Protein AF-A0ABC8TGL1-F1 (afdb_monomer_lite)

Secondary structure (DSSP, 8-state):
---HHHHHHHHHHTHHHHHHHHSTTHHHHHHHTHHHH--S--S----GGGS-----HHHHHHHTTSTT--HHHHHHHHHHHHHHHHHHHH-S-GGGS--------HHHHHHHHHHHHHHHTTT----EESS----EEETTEEE--EE--GGGTHHHHHHHHHHTT-----TTSHHHHHHHHHHHHHHHTT--HHHHHTT-SS--GGGHHHHHHHHHHHHHHHHHH-

Organism: NCBI:txid185542

Radius of gyration: 19.02 Å; chains: 1; bounding box: 52×47×50 Å

Sequence (226 aa):
ERNERLFYKLLIDNVEELLPVVYTPTVSVACQKYGSIFRWPQSIYFSLKEKGMGIPVGKLALYTTLGGVRPSAGTTAVDLVGLVTALKLLGGTLADHKFLFLGVGQAGIGITDLIVLEMSKQGRAIFASGSPFDPVDYKGKVYTAGQANNAYIFPVFDFGLVISDAIRVHDEMPLATDVSIETTEALAGQVMEEHLAKGMIYPPFTNIRKISAHIATKVAAKAYEL

pL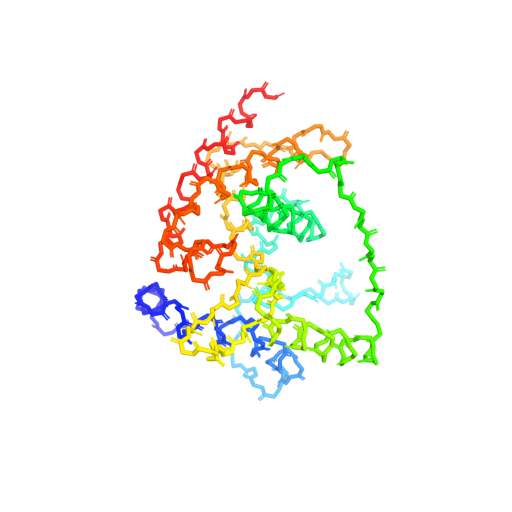DDT: mean 71.83, std 13.65, range [36.25, 91.06]

Foldseek 3Di:
DPDPVVVVVVCLQPVVPCVVVLHPPNVVVCVVCVVVPPDDDPDDDDDVVRPDDDDDDSVCVLVVLQQPDDVVLLLVLLVLLLVVLVCVVVPDDPVVDDDDDDDDDPVRVVVCVVVQVVCVLVVNDLAAECHADDWDDHPNATAGHAHSHSLLPRVQLSLLCVVLVQPDDDPPDCLSVVLSVLSSVLQQVQQDPVCVSRSYSGDDCSCSVVSSVRSSVSSNVSSVVD

Structure (mmCIF, N/CA/C/O backbone):
data_AF-A0ABC8TGL1-F1
#
_entry.id   AF-A0ABC8TGL1-F1
#
loop_
_atom_site.group_PDB
_atom_site.id
_atom_site.type_symbol
_atom_site.label_atom_id
_atom_site.label_alt_id
_atom_site.label_comp_id
_atom_site.label_asym_id
_atom_site.label_entity_id
_atom_site.label_seq_id
_atom_site.pdbx_PDB_ins_code
_atom_site.Cartn_x
_atom_site.Cartn_y
_atom_site.Cartn_z
_atom_site.occupancy
_atom_site.B_iso_or_equiv
_atom_site.auth_seq_id
_atom_site.auth_comp_id
_atom_site.auth_asym_id
_atom_site.auth_atom_id
_atom_site.pdbx_PDB_model_num
ATOM 1 N N . GLU A 1 1 ? 2.775 -8.420 -23.413 1.00 58.28 1 GLU A N 1
ATOM 2 C CA . GLU A 1 1 ? 3.309 -9.124 -24.606 1.00 58.28 1 GLU A CA 1
ATOM 3 C C . GLU A 1 1 ? 2.343 -9.195 -25.785 1.00 58.28 1 GLU A C 1
ATOM 5 O O . GLU A 1 1 ? 2.655 -8.621 -26.811 1.00 58.28 1 GLU A O 1
ATOM 10 N N . ARG A 1 2 ? 1.176 -9.861 -25.700 1.00 80.62 2 ARG A N 1
ATOM 11 C CA . ARG A 1 2 ? 0.273 -9.983 -26.874 1.00 80.62 2 ARG A CA 1
ATOM 12 C C . ARG A 1 2 ? -0.586 -8.745 -27.149 1.00 80.62 2 ARG A C 1
ATOM 14 O O . ARG A 1 2 ? -0.769 -8.373 -28.298 1.00 80.62 2 ARG A O 1
ATOM 21 N N . ASN A 1 3 ? -1.146 -8.141 -26.103 1.00 88.25 3 ASN A N 1
ATOM 22 C CA . ASN A 1 3 ? -1.938 -6.918 -26.203 1.00 88.25 3 ASN A CA 1
ATOM 23 C C . ASN A 1 3 ? -1.798 -6.131 -24.899 1.00 88.25 3 ASN A C 1
ATOM 25 O O . ASN A 1 3 ? -2.394 -6.480 -23.882 1.00 88.25 3 ASN A O 1
ATOM 29 N N . GLU A 1 4 ? -0.960 -5.103 -24.933 1.00 78.69 4 GLU A N 1
ATOM 30 C CA . GLU A 1 4 ? -0.622 -4.282 -23.772 1.00 78.69 4 GLU A CA 1
ATOM 31 C C . GLU A 1 4 ? -1.827 -3.495 -23.240 1.00 78.69 4 GLU A C 1
ATOM 33 O O . GLU A 1 4 ? -2.098 -3.507 -22.041 1.00 78.69 4 GLU A O 1
ATOM 38 N N . ARG A 1 5 ? -2.614 -2.879 -24.131 1.00 78.62 5 ARG A N 1
ATOM 39 C CA . ARG A 1 5 ? -3.805 -2.109 -23.741 1.00 78.62 5 ARG A CA 1
ATOM 40 C C . ARG A 1 5 ? -4.840 -2.986 -23.049 1.00 78.62 5 ARG A C 1
ATOM 42 O O . ARG A 1 5 ? -5.395 -2.584 -22.031 1.00 78.62 5 ARG A O 1
ATOM 49 N N . LEU A 1 6 ? -5.081 -4.184 -23.584 1.00 85.88 6 LEU A N 1
ATOM 50 C CA . LEU A 1 6 ? -5.999 -5.144 -22.974 1.00 85.88 6 LEU A CA 1
ATOM 51 C C . LEU A 1 6 ? -5.472 -5.642 -21.626 1.00 85.88 6 LEU A C 1
ATOM 53 O O . LEU A 1 6 ? -6.246 -5.731 -20.681 1.00 85.88 6 LEU A O 1
ATOM 57 N N . PHE A 1 7 ? -4.170 -5.928 -21.529 1.00 81.00 7 PHE A N 1
ATOM 58 C CA . PHE A 1 7 ? -3.541 -6.347 -20.277 1.00 81.00 7 PHE A CA 1
ATOM 59 C C . PHE A 1 7 ? -3.749 -5.308 -19.169 1.00 81.00 7 PHE A C 1
ATOM 61 O O . PHE A 1 7 ? -4.263 -5.649 -18.105 1.00 81.00 7 PHE A O 1
ATOM 68 N N . TYR A 1 8 ? -3.431 -4.037 -19.434 1.00 78.12 8 TYR A N 1
ATOM 69 C CA . TYR A 1 8 ? -3.617 -2.984 -18.437 1.00 78.12 8 TYR A CA 1
ATOM 70 C C . TYR A 1 8 ? -5.088 -2.692 -18.153 1.00 78.12 8 TYR A C 1
ATOM 72 O O . TYR A 1 8 ? -5.433 -2.474 -16.997 1.00 78.12 8 TYR A O 1
ATOM 80 N N . LYS A 1 9 ? -5.972 -2.724 -19.159 1.00 79.94 9 LYS A N 1
ATOM 81 C CA . LYS A 1 9 ? -7.412 -2.540 -18.927 1.00 79.94 9 LYS A CA 1
ATOM 82 C C . LYS A 1 9 ? -7.968 -3.629 -18.008 1.00 79.94 9 LYS A C 1
ATOM 84 O O . LYS A 1 9 ? -8.646 -3.301 -17.044 1.00 79.94 9 LYS A O 1
ATOM 89 N N . LEU A 1 10 ? -7.621 -4.892 -18.266 1.00 85.19 10 LEU A N 1
ATOM 90 C CA . LEU A 1 10 ? -8.033 -6.028 -17.442 1.00 85.19 10 LEU A CA 1
ATOM 91 C C . LEU A 1 10 ? -7.503 -5.906 -16.008 1.00 85.19 10 LEU A C 1
ATOM 93 O O . LEU A 1 10 ? -8.258 -6.115 -15.063 1.00 85.19 10 LEU A O 1
ATOM 97 N N . LEU A 1 11 ? -6.226 -5.538 -15.857 1.00 79.94 11 LEU A N 1
ATOM 98 C CA . LEU A 1 11 ? -5.599 -5.339 -14.552 1.00 79.94 11 LEU A CA 1
ATOM 99 C C . LEU A 1 11 ? -6.260 -4.204 -13.764 1.00 79.94 11 LEU A C 1
ATOM 101 O O . LEU A 1 11 ? -6.496 -4.356 -12.573 1.00 79.94 11 LEU A O 1
ATOM 105 N N . ILE A 1 12 ? -6.570 -3.0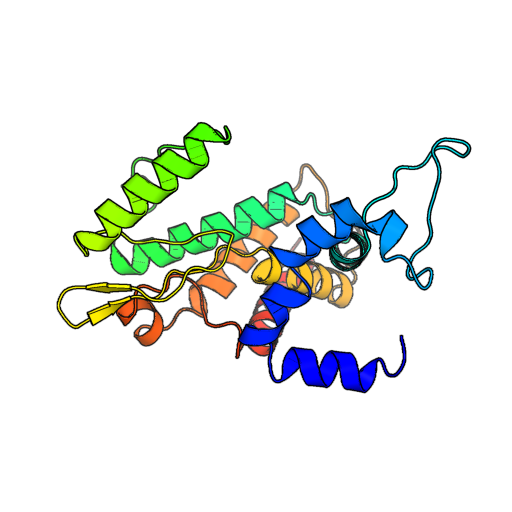84 -14.418 1.00 78.31 12 ILE A N 1
ATOM 106 C CA . ILE A 1 12 ? -7.230 -1.938 -13.779 1.00 78.31 12 ILE A CA 1
ATOM 107 C C . ILE A 1 12 ? -8.646 -2.310 -13.334 1.00 78.31 12 ILE A C 1
ATOM 109 O O . ILE A 1 12 ? -9.032 -1.990 -12.213 1.00 78.31 12 ILE A O 1
ATOM 113 N N . ASP A 1 13 ? -9.403 -2.990 -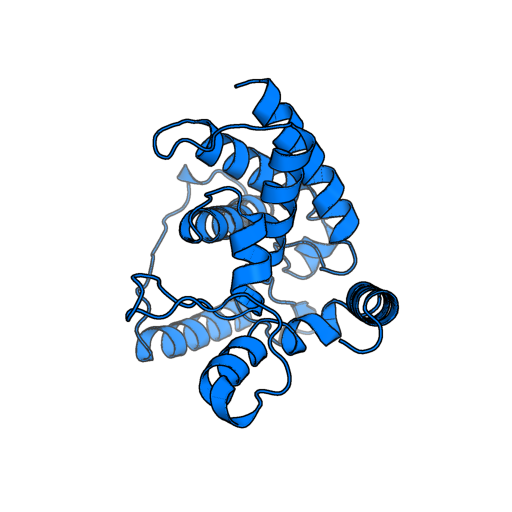14.193 1.00 84.00 13 ASP A N 1
ATOM 114 C CA . ASP A 1 13 ? -10.795 -3.347 -13.908 1.00 84.00 13 ASP A CA 1
ATOM 115 C C . ASP A 1 13 ? -10.924 -4.393 -12.789 1.00 84.00 13 ASP A C 1
ATOM 117 O O . ASP A 1 13 ? -11.960 -4.452 -12.135 1.00 84.00 13 ASP A O 1
ATOM 121 N N . ASN A 1 14 ? -9.882 -5.201 -12.560 1.00 87.06 14 ASN A N 1
ATOM 122 C CA . ASN A 1 14 ? -9.897 -6.329 -11.622 1.00 87.06 14 ASN A CA 1
ATOM 123 C C . ASN A 1 14 ? -8.686 -6.294 -10.677 1.00 87.06 14 ASN A C 1
ATOM 125 O O . ASN A 1 14 ? -8.075 -7.322 -10.386 1.00 87.06 14 ASN A O 1
ATOM 129 N N . VAL A 1 15 ? -8.295 -5.098 -10.231 1.00 82.38 15 VAL A N 1
ATOM 130 C CA . VAL A 1 15 ? -7.033 -4.895 -9.502 1.00 82.38 15 VAL A CA 1
ATOM 131 C C . VAL A 1 15 ? -6.942 -5.727 -8.222 1.00 82.38 15 VAL A C 1
ATOM 133 O O . VAL A 1 15 ? -5.890 -6.288 -7.954 1.00 82.38 15 VAL A O 1
ATOM 136 N N . GLU A 1 16 ? -8.024 -5.881 -7.460 1.00 82.75 16 GLU A N 1
ATOM 137 C CA . GLU A 1 16 ? -8.003 -6.648 -6.204 1.00 82.75 16 GLU A CA 1
ATOM 138 C C . GLU A 1 16 ? -7.744 -8.145 -6.436 1.00 82.75 16 GLU A C 1
ATOM 140 O O . GLU A 1 16 ? -7.007 -8.769 -5.675 1.00 82.75 16 GLU A O 1
ATOM 145 N N . GLU A 1 17 ? -8.279 -8.702 -7.524 1.00 86.31 17 GLU A N 1
ATOM 146 C CA . GLU A 1 17 ? -8.098 -10.110 -7.894 1.00 86.31 17 GLU A CA 1
ATOM 147 C C . GLU A 1 17 ? -6.735 -10.357 -8.553 1.00 86.31 17 GLU A C 1
ATOM 149 O O . GLU A 1 17 ? -6.070 -11.363 -8.299 1.00 86.31 17 GLU A O 1
ATOM 154 N N . LEU A 1 18 ? -6.301 -9.435 -9.412 1.00 86.69 18 LEU A N 1
ATOM 155 C CA . LEU A 1 18 ? -5.126 -9.640 -10.253 1.00 86.69 18 LEU A CA 1
ATOM 156 C C . LEU A 1 18 ? -3.830 -9.135 -9.619 1.00 86.69 18 LEU A C 1
ATOM 158 O O . LEU A 1 18 ? -2.760 -9.620 -9.995 1.00 86.69 18 LEU A O 1
ATOM 162 N N . LEU A 1 19 ? -3.882 -8.222 -8.644 1.00 81.62 19 LEU A N 1
ATOM 163 C CA . LEU A 1 19 ? -2.685 -7.722 -7.962 1.00 81.62 19 LEU A CA 1
ATOM 164 C C . LEU A 1 19 ? -1.883 -8.856 -7.292 1.00 81.62 19 LEU A C 1
ATOM 166 O O . LEU A 1 19 ? -0.675 -8.910 -7.529 1.00 81.62 19 LEU A O 1
ATOM 170 N N . PRO A 1 20 ? -2.488 -9.826 -6.574 1.00 83.06 20 PRO A N 1
ATOM 171 C CA . PRO A 1 20 ? -1.751 -10.973 -6.038 1.00 83.06 20 PRO A CA 1
ATOM 172 C C . PRO A 1 20 ? -1.120 -11.881 -7.102 1.00 83.06 20 PRO A C 1
ATOM 174 O O . PRO A 1 20 ? -0.163 -12.599 -6.805 1.00 83.06 20 PRO A O 1
ATOM 177 N N . VAL A 1 21 ? -1.633 -11.859 -8.338 1.00 85.31 21 VAL A N 1
ATOM 178 C CA . VAL A 1 21 ? -1.117 -12.640 -9.475 1.00 85.31 21 VAL A CA 1
ATOM 179 C C . VAL A 1 21 ? 0.088 -11.952 -10.116 1.00 85.31 21 VAL A C 1
ATOM 181 O O . VAL A 1 21 ? 1.086 -12.609 -10.416 1.00 85.31 21 VAL A O 1
ATOM 184 N N . VAL A 1 22 ? 0.015 -10.634 -10.327 1.00 77.88 22 VAL A N 1
ATOM 185 C CA . VAL A 1 22 ? 1.082 -9.862 -10.993 1.00 77.88 22 VAL A CA 1
ATOM 186 C C . VAL A 1 22 ? 2.132 -9.308 -10.023 1.00 77.88 22 VAL A C 1
ATOM 188 O O . VAL A 1 22 ? 3.208 -8.895 -10.457 1.00 77.88 22 VAL A O 1
ATOM 191 N N . TYR A 1 23 ? 1.843 -9.314 -8.720 1.00 76.19 23 TYR A N 1
ATOM 192 C CA . TYR A 1 23 ? 2.695 -8.778 -7.661 1.00 76.19 23 TYR A CA 1
ATOM 193 C C . TYR A 1 23 ? 2.861 -9.778 -6.504 1.00 76.19 23 TYR A C 1
ATOM 195 O O . TYR A 1 23 ? 2.964 -10.985 -6.729 1.00 76.19 23 TYR A O 1
ATOM 203 N N . THR A 1 24 ? 3.004 -9.309 -5.264 1.00 72.88 24 THR A N 1
ATOM 204 C CA . THR A 1 24 ? 3.148 -10.170 -4.088 1.00 72.88 24 THR A CA 1
ATOM 205 C C . THR A 1 24 ? 1.856 -10.948 -3.807 1.00 72.88 24 THR A C 1
ATOM 207 O O . THR A 1 24 ? 0.781 -10.356 -3.829 1.00 72.88 24 THR A O 1
ATOM 210 N N . PRO A 1 25 ? 1.934 -12.259 -3.506 1.00 79.56 25 PRO A N 1
ATOM 211 C CA . PRO A 1 25 ? 3.148 -13.061 -3.302 1.00 79.56 25 PRO A CA 1
ATOM 212 C C . PRO A 1 25 ? 3.703 -13.726 -4.581 1.00 79.56 25 PRO A C 1
ATOM 214 O O . PRO A 1 25 ? 4.863 -14.148 -4.596 1.00 79.56 25 PRO A O 1
ATOM 217 N N . THR A 1 26 ? 2.919 -13.815 -5.658 1.00 80.56 26 THR A N 1
ATOM 218 C CA . THR A 1 26 ? 3.222 -14.632 -6.850 1.00 80.56 26 THR A CA 1
ATOM 219 C C . THR A 1 26 ? 4.505 -14.217 -7.565 1.00 80.56 26 THR A C 1
ATOM 221 O O . THR A 1 26 ? 5.280 -15.078 -7.989 1.00 80.56 26 THR A O 1
ATOM 224 N N . VAL A 1 27 ? 4.797 -12.915 -7.639 1.00 74.12 27 VAL A N 1
ATOM 225 C CA . VAL A 1 27 ? 6.027 -12.390 -8.252 1.00 74.12 27 VAL A CA 1
ATOM 226 C C . VAL A 1 27 ? 7.283 -12.949 -7.578 1.00 74.12 27 VAL A C 1
ATOM 228 O O . VAL A 1 27 ? 8.277 -13.200 -8.256 1.00 74.12 27 VAL A O 1
ATOM 231 N N . SER A 1 28 ? 7.239 -13.223 -6.269 1.00 70.62 28 SER A N 1
ATOM 232 C CA . SER A 1 28 ? 8.360 -13.821 -5.533 1.00 70.62 28 SER A CA 1
ATOM 233 C C . SER A 1 28 ? 8.635 -15.250 -6.009 1.00 70.62 28 SER A C 1
ATOM 235 O O . SER A 1 28 ? 9.771 -15.605 -6.331 1.00 70.62 28 SER A O 1
ATOM 237 N N . VAL A 1 29 ? 7.577 -16.051 -6.167 1.00 73.00 29 VAL A N 1
ATOM 238 C CA . VAL A 1 29 ? 7.663 -17.421 -6.699 1.00 73.00 29 VAL A CA 1
ATOM 239 C C . VAL A 1 29 ? 8.107 -17.413 -8.164 1.00 73.00 29 VAL A C 1
ATOM 241 O O . VAL A 1 29 ? 8.945 -18.221 -8.567 1.00 73.00 29 VAL A O 1
ATOM 244 N N . ALA A 1 30 ? 7.591 -16.477 -8.963 1.00 72.31 30 ALA A N 1
ATOM 245 C CA . ALA A 1 30 ? 8.002 -16.302 -10.351 1.00 72.31 30 ALA A CA 1
ATOM 246 C C . ALA A 1 30 ? 9.498 -15.961 -10.464 1.00 72.31 30 ALA A C 1
ATOM 248 O O . ALA A 1 30 ? 10.174 -16.499 -11.338 1.00 72.31 30 ALA A O 1
ATOM 249 N N . CYS A 1 31 ? 10.038 -15.139 -9.555 1.00 69.81 31 CYS A N 1
ATOM 250 C CA . CYS A 1 31 ? 11.472 -14.842 -9.502 1.00 69.81 31 CYS A CA 1
ATOM 251 C C . CYS A 1 31 ? 12.310 -16.096 -9.211 1.00 69.81 31 CYS A C 1
ATOM 253 O O . CYS A 1 31 ? 13.323 -16.313 -9.872 1.00 69.81 31 CYS A O 1
ATOM 255 N N . GLN A 1 32 ? 11.879 -16.955 -8.280 1.00 68.88 32 GLN A N 1
ATOM 256 C CA . GLN A 1 32 ? 12.583 -18.211 -7.974 1.00 68.88 32 GLN A CA 1
ATOM 257 C C . GLN A 1 32 ? 12.593 -19.179 -9.164 1.00 68.88 32 GLN A C 1
ATOM 259 O O . GLN A 1 32 ? 13.573 -19.883 -9.394 1.00 68.88 32 GLN A O 1
ATOM 264 N N . LYS A 1 33 ? 11.503 -19.206 -9.938 1.00 77.31 33 LYS A N 1
ATOM 265 C CA . LYS A 1 33 ? 11.330 -20.103 -11.089 1.00 77.31 33 LYS A CA 1
ATOM 266 C C . LYS A 1 33 ? 11.709 -19.459 -12.422 1.00 77.31 33 LYS A C 1
ATOM 268 O O . LYS A 1 33 ? 11.500 -20.088 -13.461 1.00 77.31 33 LYS A O 1
ATOM 273 N N . TYR A 1 34 ? 12.268 -18.246 -12.415 1.00 76.81 34 TYR A N 1
ATOM 274 C CA . TYR A 1 34 ? 12.355 -17.382 -13.596 1.00 76.81 34 TYR A CA 1
ATOM 275 C C . TYR A 1 34 ? 13.012 -18.062 -14.799 1.00 76.81 34 TYR A C 1
ATOM 277 O O . TYR A 1 34 ? 12.466 -18.014 -15.896 1.00 76.81 34 TYR A O 1
ATOM 285 N N . GLY A 1 35 ? 14.117 -18.783 -14.584 1.00 72.38 35 GLY A N 1
ATOM 286 C CA . GLY A 1 35 ? 14.812 -19.505 -15.656 1.00 72.38 35 GLY A CA 1
ATOM 287 C C . GLY A 1 35 ? 13.959 -20.575 -16.349 1.00 72.38 35 GLY A C 1
ATOM 288 O O . GLY A 1 35 ? 14.117 -20.798 -17.542 1.00 72.38 35 GLY A O 1
ATOM 289 N N . SER A 1 36 ? 13.021 -21.200 -15.630 1.00 80.25 36 SER A N 1
ATOM 290 C CA . SER A 1 36 ? 12.136 -22.248 -16.170 1.00 80.25 36 SER A CA 1
ATOM 291 C C . SER A 1 36 ? 10.869 -21.710 -16.841 1.00 80.25 36 SER A C 1
ATOM 293 O O . SER A 1 36 ? 10.296 -22.376 -17.698 1.00 80.25 36 SER A O 1
ATOM 295 N N . ILE A 1 37 ? 10.424 -20.510 -16.455 1.00 79.69 37 ILE A N 1
ATOM 296 C CA . ILE A 1 37 ? 9.203 -19.876 -16.980 1.00 79.69 37 ILE A CA 1
ATOM 297 C C . ILE A 1 37 ? 9.502 -18.763 -17.990 1.00 79.69 37 ILE A C 1
ATOM 299 O O . ILE A 1 37 ? 8.575 -18.117 -18.481 1.00 79.69 37 ILE A O 1
ATOM 303 N N . PHE A 1 38 ? 10.782 -18.519 -18.279 1.00 78.25 38 PHE A N 1
ATOM 304 C CA . PHE A 1 38 ? 11.221 -17.495 -19.214 1.00 78.25 38 PHE A CA 1
ATOM 305 C C . PHE A 1 38 ? 10.624 -17.743 -20.603 1.00 78.25 38 PHE A C 1
ATOM 307 O O . PHE A 1 38 ? 10.635 -18.862 -21.113 1.00 78.25 38 PHE A O 1
ATOM 314 N N . ARG A 1 39 ? 10.092 -16.683 -21.218 1.00 76.94 39 ARG A N 1
ATOM 315 C CA . ARG A 1 39 ? 9.511 -16.742 -22.568 1.00 76.94 39 ARG A CA 1
ATOM 316 C C . ARG A 1 39 ? 10.135 -15.715 -23.497 1.00 76.94 39 ARG A C 1
ATOM 318 O O . ARG A 1 39 ? 10.649 -16.082 -24.543 1.00 76.94 39 ARG A O 1
ATOM 325 N N . TRP A 1 40 ? 10.086 -14.446 -23.102 1.00 70.00 40 TRP A N 1
ATOM 326 C CA . TRP A 1 40 ? 10.569 -13.323 -23.897 1.00 70.00 40 TRP A CA 1
ATOM 327 C C . TRP A 1 40 ? 11.284 -12.318 -22.996 1.00 70.00 40 TRP A C 1
ATOM 329 O O . TRP A 1 40 ? 10.842 -12.113 -21.860 1.00 70.00 40 TRP A O 1
ATOM 339 N N . PRO A 1 41 ? 12.369 -11.688 -23.474 1.00 68.50 41 PRO A N 1
ATOM 340 C CA . PRO A 1 41 ? 13.016 -10.614 -22.742 1.00 68.50 41 PRO A CA 1
ATOM 341 C C . PRO A 1 41 ? 12.086 -9.395 -22.709 1.00 68.50 41 PRO A C 1
ATOM 343 O O . PRO A 1 41 ? 11.714 -8.863 -23.749 1.00 68.50 41 PRO A O 1
ATOM 346 N N . GLN A 1 42 ? 11.712 -8.959 -21.507 1.00 60.91 42 GLN A N 1
ATOM 347 C CA . GLN A 1 42 ? 10.902 -7.750 -21.284 1.00 60.91 42 GLN A CA 1
ATOM 348 C C . GLN A 1 42 ? 11.729 -6.578 -20.737 1.00 60.91 42 GLN A C 1
ATOM 350 O O . GLN A 1 42 ? 11.195 -5.511 -20.459 1.00 60.91 42 GLN A O 1
ATOM 355 N N . SER A 1 43 ? 13.027 -6.791 -20.529 1.00 61.12 43 SER A N 1
ATOM 356 C CA . SER A 1 43 ? 13.946 -5.830 -19.932 1.00 61.12 43 SER A CA 1
ATOM 357 C C . SER A 1 43 ? 15.332 -5.988 -20.539 1.00 61.12 43 SER A C 1
ATOM 359 O O . SER A 1 43 ? 15.651 -7.002 -21.165 1.00 61.12 43 SER A O 1
ATOM 361 N N . ILE A 1 44 ? 16.171 -4.989 -20.298 1.00 55.44 44 ILE A N 1
ATOM 362 C CA . ILE A 1 44 ? 17.607 -5.063 -20.528 1.00 55.44 44 ILE A CA 1
ATOM 363 C C . ILE A 1 44 ? 18.232 -5.850 -19.366 1.00 55.44 44 ILE A C 1
ATOM 365 O O . ILE A 1 44 ? 17.895 -5.613 -18.203 1.00 55.44 44 ILE A O 1
ATOM 369 N N . TYR A 1 45 ? 19.117 -6.800 -19.678 1.00 57.31 45 TYR A N 1
ATOM 370 C CA . TYR A 1 45 ? 19.892 -7.559 -18.694 1.00 57.31 45 TYR A CA 1
ATOM 371 C C . TYR A 1 45 ? 21.353 -7.148 -18.805 1.00 57.31 45 TYR A C 1
ATOM 373 O O . TYR A 1 45 ? 21.969 -7.346 -19.847 1.00 57.31 45 TYR A O 1
ATOM 381 N N . PHE A 1 46 ? 21.912 -6.625 -17.718 1.00 50.91 46 PHE A N 1
ATOM 382 C CA . PHE A 1 46 ? 23.350 -6.418 -17.589 1.00 50.91 46 PHE A CA 1
ATOM 383 C C . PHE A 1 46 ? 23.928 -7.560 -16.758 1.00 50.91 46 PHE A C 1
ATOM 385 O O . PHE A 1 46 ? 23.390 -7.897 -15.701 1.00 50.91 46 PHE A O 1
ATOM 392 N N . SER A 1 47 ? 24.998 -8.185 -17.248 1.00 51.84 47 SER A N 1
ATOM 393 C CA . SER A 1 47 ? 25.691 -9.240 -16.509 1.00 51.84 47 SER A CA 1
ATOM 394 C C . SER A 1 47 ? 26.926 -8.683 -15.804 1.00 51.84 47 SER A C 1
ATOM 396 O O . SER A 1 47 ? 27.548 -7.726 -16.262 1.00 51.84 47 SER A O 1
ATOM 398 N N . LEU A 1 48 ? 27.354 -9.327 -14.716 1.00 45.16 48 LEU A N 1
ATOM 399 C CA . LEU A 1 48 ? 28.588 -8.956 -14.015 1.00 45.16 48 LEU A CA 1
ATOM 400 C C . LEU A 1 48 ? 29.849 -9.075 -14.890 1.00 45.16 48 LEU A C 1
ATOM 402 O O . LEU A 1 48 ? 30.839 -8.414 -14.585 1.00 45.16 48 LEU A O 1
ATOM 406 N N . LYS A 1 49 ? 29.812 -9.831 -16.001 1.00 54.84 49 LYS A N 1
ATOM 407 C CA . LYS A 1 49 ? 30.907 -9.850 -16.991 1.00 54.84 49 LYS A CA 1
ATOM 408 C C . LYS A 1 49 ? 31.098 -8.495 -17.694 1.00 54.84 49 LYS A C 1
ATOM 410 O O . LYS A 1 49 ? 32.153 -8.270 -18.269 1.00 54.84 49 LYS A O 1
ATOM 415 N N . GLU A 1 50 ? 30.129 -7.588 -17.570 1.00 50.62 50 GLU A N 1
ATOM 416 C CA . GLU A 1 50 ? 30.140 -6.216 -18.095 1.00 50.62 50 GLU A CA 1
ATOM 417 C C . GLU A 1 50 ? 29.909 -5.160 -16.983 1.00 50.62 50 GLU A C 1
ATOM 419 O O . GLU A 1 50 ? 29.627 -4.005 -17.276 1.00 50.62 50 GLU A O 1
ATOM 424 N N . LYS A 1 51 ? 30.068 -5.528 -15.696 1.00 37.31 51 LYS A N 1
ATOM 425 C CA . LYS A 1 51 ? 29.743 -4.715 -14.498 1.00 37.31 51 LYS A CA 1
ATOM 426 C C . LYS A 1 51 ? 28.295 -4.173 -14.479 1.00 37.31 51 LYS A C 1
ATOM 428 O O . LYS A 1 51 ? 28.060 -2.985 -14.661 1.00 37.31 51 LYS A O 1
ATOM 433 N N . GLY A 1 52 ? 27.328 -5.021 -14.114 1.00 36.25 52 GLY A N 1
ATOM 434 C CA . GLY A 1 52 ? 25.977 -4.582 -13.726 1.00 36.25 52 GLY A CA 1
ATOM 435 C C . GLY A 1 52 ? 25.141 -5.668 -13.036 1.00 36.25 52 GLY A C 1
ATOM 436 O O . GLY A 1 52 ? 25.336 -6.854 -13.286 1.00 36.25 52 GLY A O 1
ATOM 437 N N . MET A 1 53 ? 24.244 -5.252 -12.133 1.00 39.06 53 MET A N 1
ATOM 438 C CA . MET A 1 53 ? 23.370 -6.080 -11.281 1.00 39.06 53 MET A CA 1
ATOM 439 C C . MET A 1 53 ? 21.978 -6.245 -11.921 1.00 39.06 53 MET A C 1
ATOM 441 O O . MET A 1 53 ? 21.363 -5.256 -12.306 1.00 39.06 53 MET A O 1
ATOM 445 N N . GLY A 1 54 ? 21.462 -7.477 -12.014 1.00 42.50 54 GLY A N 1
ATOM 446 C CA . GLY A 1 54 ? 20.126 -7.768 -12.556 1.00 42.50 54 GLY A CA 1
ATOM 447 C C . GLY A 1 54 ? 19.032 -7.757 -11.483 1.00 42.50 54 GLY A C 1
ATOM 448 O O . GLY A 1 54 ? 19.145 -8.463 -10.482 1.00 42.50 54 GLY A O 1
ATOM 449 N N . ILE A 1 55 ? 17.958 -6.991 -11.699 1.00 46.00 55 ILE A N 1
ATOM 450 C CA . ILE A 1 55 ? 16.757 -6.956 -10.846 1.00 46.00 55 ILE A CA 1
ATOM 451 C C . ILE A 1 55 ? 15.548 -7.452 -11.677 1.00 46.00 55 ILE A C 1
ATOM 453 O O . ILE A 1 55 ? 15.421 -7.081 -12.842 1.00 46.00 55 ILE A O 1
ATOM 457 N N . PRO A 1 56 ? 14.656 -8.304 -11.134 1.00 47.19 56 PRO A N 1
ATOM 458 C CA . PRO A 1 56 ? 13.516 -8.855 -11.875 1.00 47.19 56 PRO A CA 1
ATOM 459 C C . PRO A 1 56 ? 12.455 -7.807 -12.275 1.00 47.19 56 PRO A C 1
ATOM 461 O O . PRO A 1 56 ? 12.177 -6.862 -11.538 1.00 47.19 56 PRO A O 1
ATOM 464 N N . VAL A 1 57 ? 11.815 -8.039 -13.430 1.00 52.59 57 VAL A N 1
ATOM 465 C CA . VAL A 1 57 ? 10.912 -7.139 -14.190 1.00 52.59 57 VAL A CA 1
ATOM 466 C C . VAL A 1 57 ? 9.793 -6.493 -13.358 1.00 52.59 57 VAL A C 1
ATOM 468 O O . VAL A 1 57 ? 9.546 -5.301 -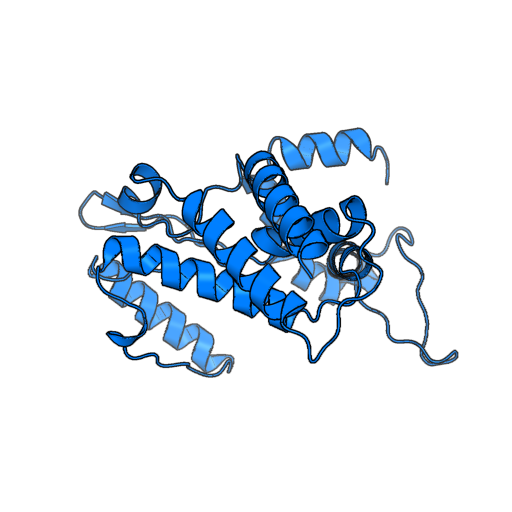13.500 1.00 52.59 57 VAL A O 1
ATOM 471 N N . GLY A 1 58 ? 9.150 -7.233 -12.447 1.00 47.31 58 GLY A N 1
ATOM 472 C CA . GLY A 1 58 ? 8.069 -6.686 -11.607 1.00 47.31 58 GLY A CA 1
ATOM 473 C C . GLY A 1 58 ? 8.552 -5.672 -10.565 1.00 47.31 58 GLY A C 1
ATOM 474 O O . GLY A 1 58 ? 7.809 -4.786 -10.160 1.00 47.31 58 GLY A O 1
ATOM 475 N N . LYS A 1 59 ? 9.822 -5.777 -10.163 1.00 49.41 59 LYS A N 1
ATOM 476 C CA . LYS A 1 59 ? 10.508 -4.772 -9.356 1.00 49.41 59 LYS A CA 1
ATOM 477 C C . LYS A 1 59 ? 11.064 -3.664 -10.253 1.00 49.41 59 LYS A C 1
ATOM 479 O O . LYS A 1 59 ? 10.951 -2.515 -9.869 1.00 49.41 59 LYS A O 1
ATOM 484 N N . LEU A 1 60 ? 11.597 -3.968 -11.442 1.00 43.97 60 LEU A N 1
ATOM 485 C CA . LEU A 1 60 ? 12.171 -2.966 -12.353 1.00 43.97 60 LEU A CA 1
ATOM 486 C C . LEU A 1 60 ? 11.140 -1.979 -12.920 1.00 43.97 60 LEU A C 1
ATOM 488 O O . LEU A 1 60 ? 11.441 -0.803 -13.008 1.00 43.97 60 LEU A O 1
ATOM 492 N N . ALA A 1 61 ? 9.915 -2.408 -13.234 1.00 43.75 61 ALA A N 1
ATOM 493 C CA . ALA A 1 61 ? 8.859 -1.479 -13.654 1.00 43.75 61 ALA A CA 1
ATOM 494 C C . ALA A 1 61 ? 8.502 -0.452 -12.562 1.00 43.75 61 ALA A C 1
ATOM 496 O O . ALA A 1 61 ? 8.049 0.632 -12.894 1.00 43.75 61 ALA A O 1
ATOM 497 N N . LEU A 1 62 ? 8.747 -0.788 -11.288 1.00 43.31 62 LEU A N 1
ATOM 498 C CA . LEU A 1 62 ? 8.680 0.143 -10.163 1.00 43.31 62 LEU A CA 1
ATOM 499 C C . LEU A 1 62 ? 10.022 0.888 -9.995 1.00 43.31 62 LEU A C 1
ATOM 501 O O . LEU A 1 62 ? 10.038 2.096 -9.914 1.00 43.31 62 LEU A O 1
ATOM 505 N N . TYR A 1 63 ? 11.185 0.225 -10.018 1.00 43.41 63 TYR A N 1
ATOM 506 C CA . TYR A 1 63 ? 12.502 0.863 -9.804 1.00 43.41 63 TYR A CA 1
ATOM 507 C C . TYR A 1 63 ? 12.980 1.790 -10.926 1.00 43.41 63 TYR A C 1
ATOM 509 O O . TYR A 1 63 ? 13.752 2.709 -10.669 1.00 43.41 63 TYR A O 1
ATOM 517 N N . THR A 1 64 ? 12.563 1.551 -12.165 1.00 40.25 64 THR A N 1
ATOM 518 C CA . THR A 1 64 ? 12.904 2.376 -13.328 1.00 40.25 64 THR A CA 1
ATOM 519 C C . THR A 1 64 ? 11.963 3.573 -13.455 1.00 40.25 64 THR A C 1
ATOM 521 O O . THR A 1 64 ? 12.387 4.596 -13.985 1.00 40.25 64 THR A O 1
ATOM 524 N N . THR A 1 65 ? 10.743 3.504 -12.906 1.00 42.53 65 THR A N 1
ATOM 525 C CA . THR A 1 65 ? 9.947 4.709 -12.631 1.00 42.53 65 THR A CA 1
ATOM 526 C C . THR A 1 65 ? 10.465 5.461 -11.397 1.00 42.53 65 THR A C 1
ATOM 528 O O . THR A 1 65 ? 10.340 6.680 -11.376 1.00 42.53 65 THR A O 1
ATOM 531 N N . LEU A 1 66 ? 11.139 4.784 -10.445 1.00 44.47 66 LEU A N 1
ATOM 532 C CA . LEU A 1 66 ? 11.531 5.323 -9.127 1.00 44.47 66 LEU A CA 1
ATOM 533 C C . LEU A 1 66 ? 12.456 6.541 -9.086 1.00 44.47 66 LEU A C 1
ATOM 535 O O . LEU A 1 66 ? 12.777 6.977 -7.989 1.00 44.47 66 LEU A O 1
ATOM 539 N N . GLY A 1 67 ? 12.919 7.103 -10.205 1.00 44.25 67 GLY A N 1
ATOM 540 C CA . GLY A 1 67 ? 13.630 8.395 -10.215 1.00 44.25 67 GLY A CA 1
ATOM 541 C C . GLY A 1 67 ? 14.834 8.530 -9.255 1.00 44.25 67 GLY A C 1
ATOM 542 O O . GLY A 1 67 ? 15.265 9.646 -8.984 1.00 44.25 67 GLY A O 1
ATOM 543 N N . GLY A 1 68 ? 15.373 7.422 -8.717 1.00 47.50 68 GLY A N 1
ATOM 544 C CA . GLY A 1 68 ? 16.412 7.412 -7.673 1.00 47.50 68 GLY A CA 1
ATOM 545 C C . GLY A 1 68 ? 15.947 7.148 -6.226 1.00 47.50 68 GLY A C 1
ATOM 546 O O . GLY A 1 68 ? 16.769 7.187 -5.315 1.00 47.50 68 GLY A O 1
ATOM 547 N N . VAL A 1 69 ? 14.674 6.840 -5.972 1.00 51.94 69 VAL A N 1
ATOM 548 C CA . VAL A 1 69 ? 14.131 6.619 -4.620 1.00 51.94 69 VAL A CA 1
ATOM 549 C C . VAL A 1 69 ? 14.466 5.224 -4.102 1.00 51.94 69 VAL A C 1
ATOM 551 O O . VAL A 1 69 ? 14.144 4.197 -4.707 1.00 51.94 69 VAL A O 1
ATOM 554 N N . ARG A 1 70 ? 15.089 5.172 -2.921 1.00 55.84 70 ARG A N 1
ATOM 555 C CA . ARG A 1 70 ? 15.415 3.913 -2.243 1.00 55.84 70 ARG A CA 1
ATOM 556 C C . ARG A 1 70 ? 14.128 3.174 -1.845 1.00 55.84 70 ARG A C 1
ATOM 558 O O . ARG A 1 70 ? 13.237 3.781 -1.257 1.00 55.84 70 ARG A O 1
ATOM 565 N N . PRO A 1 71 ? 14.028 1.847 -2.047 1.00 60.97 71 PRO A N 1
ATOM 566 C CA . PRO A 1 71 ? 12.821 1.100 -1.685 1.00 60.97 71 PRO A CA 1
ATOM 567 C C . PRO A 1 71 ? 12.484 1.140 -0.196 1.00 60.97 71 PRO A C 1
ATOM 569 O O . PRO A 1 71 ? 11.313 1.043 0.162 1.00 60.97 71 PRO A O 1
ATOM 572 N N . SER A 1 72 ? 13.493 1.326 0.657 1.00 62.94 72 SER A N 1
ATOM 573 C CA . SER A 1 72 ? 13.295 1.570 2.084 1.00 62.94 72 SER A CA 1
ATOM 574 C C . SER A 1 72 ? 12.425 2.800 2.340 1.00 62.94 72 SER A C 1
ATOM 576 O O . SER A 1 72 ? 11.605 2.757 3.244 1.00 62.94 72 SER A O 1
ATOM 578 N N . ALA A 1 73 ? 12.542 3.859 1.531 1.00 62.69 73 ALA A N 1
ATOM 579 C CA . ALA A 1 73 ? 11.743 5.072 1.692 1.00 62.69 73 ALA A CA 1
ATOM 580 C C . ALA A 1 73 ? 10.250 4.817 1.430 1.00 62.69 73 ALA A C 1
ATOM 582 O O . ALA A 1 73 ? 9.411 5.270 2.202 1.00 62.69 73 ALA A O 1
ATOM 583 N N . GLY A 1 74 ? 9.909 4.027 0.405 1.00 66.62 74 GLY A N 1
ATOM 584 C CA . GLY A 1 74 ? 8.508 3.685 0.135 1.00 66.62 74 GLY A CA 1
ATOM 585 C C . GLY A 1 74 ? 7.884 2.780 1.193 1.00 66.62 74 GLY A C 1
ATOM 586 O O . GLY A 1 74 ? 6.716 2.959 1.527 1.00 66.62 74 GLY A O 1
ATOM 587 N N . THR A 1 75 ? 8.663 1.851 1.756 1.00 70.62 75 THR A N 1
ATOM 588 C CA . THR A 1 75 ? 8.214 1.044 2.901 1.00 70.62 75 THR A CA 1
ATOM 589 C C . THR A 1 75 ? 7.993 1.919 4.135 1.00 70.62 75 THR A C 1
ATOM 591 O O . THR A 1 75 ? 6.930 1.855 4.741 1.00 70.62 75 THR A O 1
ATOM 594 N N . THR A 1 76 ? 8.924 2.823 4.450 1.00 69.19 76 THR A N 1
ATOM 595 C CA . THR A 1 76 ? 8.743 3.774 5.557 1.00 69.19 76 THR A CA 1
ATOM 596 C C . THR A 1 76 ? 7.489 4.635 5.377 1.00 69.19 76 THR A C 1
ATOM 598 O O . THR A 1 76 ? 6.738 4.825 6.331 1.00 69.19 76 THR A O 1
ATOM 601 N N . ALA A 1 77 ? 7.235 5.134 4.163 1.00 73.38 77 ALA A N 1
ATOM 602 C CA . ALA A 1 77 ? 6.062 5.954 3.876 1.00 73.38 77 ALA A CA 1
ATOM 603 C C . ALA A 1 77 ? 4.751 5.168 4.045 1.00 73.38 77 ALA A C 1
ATOM 605 O O . ALA A 1 77 ? 3.828 5.648 4.702 1.00 73.38 77 ALA A O 1
ATOM 606 N N . VAL A 1 78 ? 4.659 3.944 3.505 1.00 79.12 78 VAL A N 1
ATOM 607 C CA . VAL A 1 78 ? 3.428 3.150 3.646 1.00 79.12 78 VAL A CA 1
ATOM 608 C C . VAL A 1 78 ? 3.179 2.740 5.097 1.00 79.12 78 VAL A C 1
ATOM 610 O O . VAL A 1 78 ? 2.031 2.767 5.537 1.00 79.12 78 VAL A O 1
ATOM 613 N N . ASP A 1 79 ? 4.222 2.430 5.867 1.00 79.88 79 ASP A N 1
ATOM 614 C CA . ASP A 1 79 ? 4.082 2.094 7.287 1.00 79.88 79 ASP A CA 1
ATOM 615 C C . ASP A 1 79 ? 3.603 3.311 8.093 1.00 79.88 79 ASP A C 1
ATOM 617 O O . ASP A 1 79 ? 2.683 3.199 8.910 1.00 79.88 79 ASP A O 1
ATOM 621 N N . LEU A 1 80 ? 4.147 4.502 7.809 1.00 78.88 80 LEU A N 1
ATOM 622 C CA . LEU A 1 80 ? 3.714 5.746 8.446 1.00 78.88 80 LEU A CA 1
ATOM 623 C C . LEU A 1 80 ? 2.239 6.057 8.152 1.00 78.88 80 LEU A C 1
ATOM 625 O O . LEU A 1 80 ? 1.527 6.498 9.053 1.00 78.88 80 LEU A O 1
ATOM 629 N N . VAL A 1 81 ? 1.748 5.773 6.941 1.00 84.62 81 VAL A N 1
ATOM 630 C CA . VAL A 1 81 ? 0.320 5.923 6.594 1.00 84.62 81 VAL A CA 1
ATOM 631 C C . VAL A 1 81 ? -0.551 5.069 7.501 1.00 84.62 81 VAL A C 1
ATOM 633 O O . VAL A 1 81 ? -1.575 5.547 8.000 1.00 84.62 81 VAL A O 1
ATOM 636 N N . GLY A 1 82 ? -0.144 3.819 7.725 1.00 80.44 82 GLY A N 1
ATOM 637 C CA . GLY A 1 82 ? -0.849 2.903 8.613 1.00 80.44 82 GLY A CA 1
ATOM 638 C C . GLY A 1 82 ? -0.910 3.457 10.032 1.00 80.44 82 GLY A C 1
ATOM 639 O O . GLY A 1 82 ? -1.985 3.497 10.628 1.00 80.44 82 GLY A O 1
ATOM 640 N N . LEU A 1 83 ? 0.212 3.971 10.544 1.00 81.31 83 LEU A N 1
ATOM 641 C CA . LEU A 1 83 ? 0.282 4.576 11.877 1.00 81.31 83 LEU A CA 1
ATOM 642 C C . LEU A 1 83 ? -0.590 5.833 12.002 1.00 81.31 83 LEU A C 1
ATOM 644 O O . LEU A 1 83 ? -1.414 5.917 12.912 1.00 81.31 83 LEU A O 1
ATOM 648 N N . VAL A 1 84 ? -0.460 6.788 11.077 1.00 84.06 84 VAL A N 1
ATOM 649 C CA . VAL A 1 84 ? -1.247 8.035 11.072 1.00 84.06 84 VAL A CA 1
ATOM 650 C C . VAL A 1 84 ? -2.742 7.738 10.950 1.00 84.06 84 VAL A C 1
ATOM 652 O O . VAL A 1 84 ? -3.564 8.368 11.615 1.00 84.06 84 VAL A O 1
ATOM 655 N N . THR A 1 85 ? -3.117 6.746 10.145 1.00 84.19 85 THR A N 1
ATOM 656 C CA . THR A 1 85 ? -4.520 6.348 10.008 1.00 84.19 85 THR A CA 1
ATOM 657 C C . THR A 1 85 ? -5.026 5.613 11.248 1.00 84.19 85 THR A C 1
ATOM 659 O O . THR A 1 85 ? -6.151 5.860 11.680 1.00 84.19 85 THR A O 1
ATOM 662 N N . ALA A 1 86 ? -4.208 4.765 11.874 1.00 83.12 86 ALA A N 1
ATOM 663 C CA . ALA A 1 86 ? -4.558 4.096 13.125 1.00 83.12 86 ALA A CA 1
ATOM 664 C C . ALA A 1 86 ? -4.817 5.097 14.265 1.00 83.12 86 ALA A C 1
ATOM 666 O O . ALA A 1 86 ? -5.716 4.875 15.076 1.00 83.12 86 ALA A O 1
ATOM 667 N N . LEU A 1 87 ? -4.119 6.237 14.295 1.00 81.38 87 LEU A N 1
ATOM 668 C CA . LEU A 1 87 ? -4.403 7.309 15.257 1.00 81.38 87 LEU A CA 1
ATOM 669 C C . LEU A 1 87 ? -5.810 7.899 15.107 1.00 81.38 87 LEU A C 1
ATOM 671 O O . LEU A 1 87 ? -6.378 8.347 16.097 1.00 81.38 87 LEU A O 1
ATOM 675 N N . LYS A 1 88 ? -6.424 7.846 13.917 1.00 83.25 88 LYS A N 1
ATOM 676 C CA . LYS A 1 88 ? -7.831 8.256 13.749 1.00 83.25 88 LYS A CA 1
ATOM 677 C C . LYS A 1 88 ? -8.794 7.354 14.527 1.00 83.25 88 LYS A C 1
ATOM 679 O O . LYS A 1 88 ? -9.878 7.799 14.886 1.00 83.25 88 LYS A O 1
ATOM 684 N N . LEU A 1 89 ? -8.404 6.102 14.782 1.00 79.31 89 LEU A N 1
ATOM 685 C CA . LEU A 1 89 ? -9.168 5.138 15.579 1.00 79.31 89 LEU A CA 1
ATOM 686 C C . LEU A 1 89 ? -8.825 5.210 17.071 1.00 79.31 89 LEU A C 1
ATOM 688 O O . LEU A 1 89 ? -9.708 5.035 17.906 1.00 79.31 89 LEU A O 1
ATOM 692 N N . LEU A 1 90 ? -7.549 5.423 17.405 1.00 80.12 90 LEU A N 1
ATOM 693 C CA . LEU A 1 90 ? -7.058 5.404 18.788 1.00 80.12 90 LEU A CA 1
ATOM 694 C C . LEU A 1 90 ? -7.181 6.763 19.496 1.00 80.12 90 LEU A C 1
ATOM 696 O O . LEU A 1 90 ? -7.297 6.805 20.719 1.00 80.12 90 LEU A O 1
ATOM 700 N N . GLY A 1 91 ? -7.174 7.861 18.738 1.00 77.19 91 GLY A N 1
ATOM 701 C CA . GLY A 1 91 ? -7.005 9.216 19.256 1.00 77.19 91 GLY A CA 1
ATOM 702 C C . GLY A 1 91 ? -5.559 9.520 19.673 1.00 77.19 91 GLY A C 1
ATOM 703 O O . GLY A 1 91 ? -4.697 8.643 19.718 1.00 77.19 91 GLY A O 1
ATOM 704 N N . GLY A 1 92 ? -5.290 10.789 19.987 1.00 82.06 92 GLY A N 1
ATOM 705 C CA . GLY A 1 92 ? -3.965 11.254 20.409 1.00 82.06 92 GLY A CA 1
ATOM 706 C C . GLY A 1 92 ? -2.969 11.440 19.259 1.00 82.06 92 GLY A C 1
ATOM 707 O O . GLY A 1 92 ? -3.339 11.573 18.092 1.00 82.06 92 GLY A O 1
ATOM 708 N N . THR A 1 93 ? -1.688 11.493 19.609 1.00 80.62 93 THR A N 1
ATOM 709 C CA . THR A 1 93 ? -0.553 11.733 18.710 1.00 80.62 93 THR A CA 1
ATOM 710 C C . THR A 1 93 ? 0.397 10.533 18.688 1.00 80.62 93 THR A C 1
ATOM 712 O O . THR A 1 93 ? 0.341 9.648 19.546 1.00 80.62 93 THR A O 1
ATOM 715 N N . LEU A 1 94 ? 1.328 10.499 17.727 1.00 72.81 94 LEU A N 1
ATOM 716 C CA . LEU A 1 94 ? 2.368 9.460 17.691 1.00 72.81 94 LEU A CA 1
ATOM 717 C C . LEU A 1 94 ? 3.219 9.450 18.973 1.00 72.81 94 LEU A C 1
ATOM 719 O O . LEU A 1 94 ? 3.653 8.384 19.399 1.00 72.81 94 LEU A O 1
ATOM 723 N N . ALA A 1 95 ? 3.424 10.612 19.603 1.00 78.25 95 ALA A N 1
ATOM 724 C CA . ALA A 1 95 ? 4.221 10.747 20.823 1.00 78.25 95 ALA A CA 1
ATOM 725 C C . ALA A 1 95 ? 3.581 10.068 22.048 1.00 78.25 95 ALA A C 1
ATOM 727 O O . ALA A 1 95 ? 4.288 9.727 22.995 1.00 78.25 95 ALA A O 1
ATOM 728 N N . ASP A 1 96 ? 2.268 9.825 22.014 1.00 75.94 96 ASP A N 1
ATOM 729 C CA . ASP A 1 96 ? 1.532 9.172 23.103 1.00 75.94 96 ASP A CA 1
ATOM 730 C C . ASP A 1 96 ? 1.696 7.641 23.095 1.00 75.94 96 ASP A C 1
ATOM 732 O O . ASP A 1 96 ? 1.307 6.953 24.043 1.00 75.94 96 ASP A O 1
ATOM 736 N N . HIS A 1 97 ? 2.286 7.088 22.031 1.00 74.94 97 HIS A N 1
ATOM 737 C CA . HIS A 1 97 ? 2.350 5.654 21.778 1.00 74.94 97 HIS A CA 1
ATOM 738 C C . HIS A 1 97 ? 3.781 5.112 21.891 1.00 74.94 97 HIS A C 1
ATOM 740 O O . HIS A 1 97 ? 4.767 5.781 21.586 1.00 74.94 97 HIS A O 1
ATOM 746 N N . LYS A 1 98 ? 3.905 3.854 22.330 1.00 73.12 98 LYS A N 1
ATOM 747 C CA . LYS A 1 98 ? 5.185 3.133 22.403 1.00 73.12 98 LYS A CA 1
ATOM 748 C C . LYS A 1 98 ? 5.267 2.123 21.267 1.00 73.12 98 LYS A C 1
ATOM 750 O O . LYS A 1 98 ? 4.387 1.276 21.137 1.00 73.12 98 LYS A O 1
ATOM 755 N N . PHE A 1 99 ? 6.344 2.186 20.490 1.00 69.56 99 PHE A N 1
ATOM 756 C CA . PHE A 1 99 ? 6.557 1.321 19.332 1.00 69.56 99 PHE A CA 1
ATOM 757 C C . PHE A 1 99 ? 7.552 0.206 19.656 1.00 69.56 99 PHE A C 1
ATOM 759 O O . PHE A 1 99 ? 8.622 0.458 20.211 1.00 69.56 99 PHE A O 1
ATOM 766 N N . LEU A 1 100 ? 7.202 -1.027 19.289 1.00 72.31 100 LEU A N 1
ATOM 767 C CA . LEU A 1 100 ? 8.078 -2.194 19.356 1.00 72.31 100 LEU A CA 1
ATOM 768 C C . LEU A 1 100 ? 8.248 -2.757 17.944 1.00 72.31 100 LEU A C 1
ATOM 770 O O . LEU A 1 100 ? 7.271 -3.160 17.319 1.00 72.31 100 LEU A O 1
ATOM 774 N N . PHE A 1 101 ? 9.490 -2.820 17.470 1.00 66.31 101 PHE A N 1
ATOM 775 C CA . PHE A 1 101 ? 9.839 -3.412 16.181 1.00 66.31 101 PHE A CA 1
ATOM 776 C C . PHE A 1 101 ? 10.496 -4.773 16.412 1.00 66.31 101 PHE A C 1
ATOM 778 O O . PHE A 1 101 ? 11.552 -4.854 17.042 1.00 66.31 101 PHE A O 1
ATOM 785 N N . LEU A 1 102 ? 9.877 -5.845 15.913 1.00 62.53 102 LEU A N 1
ATOM 786 C CA . LEU A 1 102 ? 10.427 -7.198 15.989 1.00 62.53 102 LEU A CA 1
ATOM 787 C C . LEU A 1 102 ? 11.100 -7.562 14.657 1.00 62.53 102 LEU A C 1
ATOM 789 O O . LEU A 1 102 ? 10.472 -7.508 13.604 1.00 62.53 102 LEU A O 1
ATOM 793 N N . GLY A 1 103 ? 12.388 -7.912 14.705 1.00 56.28 103 GLY A N 1
ATOM 794 C CA . GLY A 1 103 ? 13.187 -8.230 13.518 1.00 56.28 103 GLY A CA 1
ATOM 795 C C . GLY A 1 103 ? 12.705 -9.465 12.738 1.00 56.28 103 GLY A C 1
ATOM 796 O O . GLY A 1 103 ? 12.208 -10.439 13.303 1.00 56.28 103 GLY A O 1
ATOM 797 N N . VAL A 1 104 ? 12.912 -9.435 11.419 1.00 53.28 104 VAL A N 1
ATOM 798 C CA . VAL A 1 104 ? 12.459 -10.425 10.420 1.00 53.28 104 VAL A CA 1
ATOM 799 C C . VAL A 1 104 ? 13.335 -11.686 10.363 1.00 53.28 104 VAL A C 1
ATOM 801 O O . VAL A 1 104 ? 14.065 -11.933 9.404 1.00 53.28 104 VAL A O 1
ATOM 804 N N . GLY A 1 105 ? 13.238 -12.531 11.387 1.00 50.78 105 GLY A N 1
ATOM 805 C CA . GLY A 1 105 ? 13.574 -13.954 11.255 1.00 50.78 105 GLY A CA 1
ATOM 806 C C . GLY A 1 105 ? 12.365 -14.762 10.762 1.00 50.78 105 GLY A C 1
ATOM 807 O O . GLY A 1 105 ? 11.231 -14.403 11.061 1.00 50.78 105 GLY A O 1
ATOM 808 N N . GLN A 1 106 ? 12.577 -15.891 10.073 1.00 48.28 106 GLN A N 1
ATOM 809 C CA . GLN A 1 106 ? 11.497 -16.823 9.675 1.00 48.28 106 GLN A CA 1
ATOM 810 C C . GLN A 1 106 ? 10.606 -17.244 10.863 1.00 48.28 106 GLN A C 1
ATOM 812 O O . GLN A 1 106 ? 9.388 -17.301 10.734 1.00 48.28 106 GLN A O 1
ATOM 817 N N . ALA A 1 107 ? 11.203 -17.463 12.041 1.00 47.78 107 ALA A N 1
ATOM 818 C CA . ALA A 1 107 ? 10.468 -17.751 13.275 1.00 47.78 107 ALA A CA 1
ATOM 819 C C . ALA A 1 107 ? 9.707 -16.528 13.828 1.00 47.78 107 ALA A C 1
ATOM 821 O O . ALA A 1 107 ? 8.655 -16.684 14.440 1.00 47.78 107 ALA A O 1
ATOM 822 N N . GLY A 1 108 ? 10.219 -15.314 13.590 1.00 47.22 108 GLY A N 1
ATOM 823 C CA . GLY A 1 108 ? 9.582 -14.061 13.998 1.00 47.22 108 GLY A CA 1
ATOM 824 C C . GLY A 1 108 ? 8.291 -13.794 13.228 1.00 47.22 108 GLY A C 1
ATOM 825 O O . GLY A 1 108 ? 7.303 -13.430 13.846 1.00 47.22 108 GLY A O 1
ATOM 826 N N . ILE A 1 109 ? 8.265 -14.077 11.920 1.00 55.25 109 ILE A N 1
ATOM 827 C CA . ILE A 1 109 ? 7.063 -13.922 11.079 1.00 55.25 109 ILE A CA 1
ATOM 828 C C . ILE A 1 109 ? 5.917 -14.795 11.609 1.00 55.25 109 ILE A C 1
ATOM 830 O O . ILE A 1 109 ? 4.837 -14.282 11.874 1.00 55.25 109 ILE A O 1
ATOM 834 N N . GLY A 1 110 ? 6.168 -16.085 11.867 1.00 53.31 110 GLY A N 1
ATOM 835 C CA . GLY A 1 110 ? 5.125 -16.994 12.358 1.00 53.31 110 GLY A CA 1
ATOM 836 C C . GLY A 1 110 ? 4.598 -16.640 13.754 1.00 53.31 110 GLY A C 1
ATOM 837 O O . GLY A 1 110 ? 3.401 -16.753 14.012 1.00 53.31 110 GLY A O 1
ATOM 838 N N . ILE A 1 111 ? 5.468 -16.180 14.660 1.00 55.50 111 ILE A N 1
ATOM 839 C CA . ILE A 1 111 ? 5.052 -15.740 16.002 1.00 55.50 111 ILE A CA 1
ATOM 840 C C . ILE A 1 111 ? 4.273 -14.422 15.921 1.00 55.50 111 ILE A C 1
ATOM 842 O O . ILE A 1 111 ? 3.248 -14.288 16.587 1.00 55.50 111 ILE A O 1
ATOM 846 N N . THR A 1 112 ? 4.715 -13.472 15.094 1.00 58.38 112 THR A N 1
ATOM 847 C CA . THR A 1 112 ? 3.991 -12.220 14.848 1.00 58.38 112 THR A CA 1
ATOM 848 C C . THR A 1 112 ? 2.615 -12.494 14.253 1.00 58.38 112 THR A C 1
ATOM 850 O O . THR A 1 112 ? 1.637 -11.963 14.771 1.00 58.38 112 THR A O 1
ATOM 853 N N . ASP A 1 113 ? 2.504 -13.372 13.256 1.00 59.34 113 ASP A N 1
ATOM 854 C CA . ASP A 1 113 ? 1.219 -13.736 12.651 1.00 59.34 113 ASP A CA 1
ATOM 855 C C . ASP A 1 113 ? 0.258 -14.343 13.683 1.00 59.34 113 ASP A C 1
ATOM 857 O O . ASP A 1 113 ? -0.915 -13.975 13.728 1.00 59.34 113 ASP A O 1
ATOM 861 N N . LEU A 1 114 ? 0.750 -15.215 14.572 1.00 56.00 114 LEU A N 1
ATOM 862 C CA . LEU A 1 114 ? -0.064 -15.810 15.637 1.00 56.00 114 LEU A CA 1
ATOM 863 C C . LEU A 1 114 ? -0.488 -14.793 16.699 1.00 56.00 114 LEU A C 1
ATOM 865 O O . LEU A 1 114 ? -1.655 -14.773 17.086 1.00 56.00 114 LEU A O 1
ATOM 869 N N . ILE A 1 115 ? 0.432 -13.942 17.162 1.00 63.56 115 ILE A N 1
ATOM 870 C CA . ILE A 1 115 ? 0.125 -12.890 18.141 1.00 63.56 115 ILE A CA 1
ATOM 871 C C . ILE A 1 115 ? -0.907 -11.934 17.559 1.00 63.56 115 ILE A C 1
ATOM 873 O O . ILE A 1 115 ? -1.874 -11.586 18.230 1.00 63.56 115 ILE A O 1
ATOM 877 N N . VAL A 1 116 ? -0.729 -11.526 16.308 1.00 61.44 116 VAL A N 1
ATOM 878 C CA . VAL A 1 116 ? -1.606 -10.550 15.677 1.00 61.44 116 VAL A CA 1
ATOM 879 C C . VAL A 1 116 ? -2.965 -11.151 15.337 1.00 61.44 116 VAL A C 1
ATOM 881 O O . VAL A 1 116 ? -3.981 -10.503 15.585 1.00 61.44 116 VAL A O 1
ATOM 884 N N . LEU A 1 117 ? -3.015 -12.404 14.879 1.00 60.72 117 LEU A N 1
ATOM 885 C CA . LEU A 1 117 ? -4.267 -13.144 14.737 1.00 60.72 117 LEU A CA 1
ATOM 886 C C . LEU A 1 117 ? -4.999 -13.233 16.082 1.00 60.72 117 LEU A C 1
ATOM 888 O O . LEU A 1 117 ? -6.203 -13.002 16.138 1.00 60.72 117 LEU A O 1
ATOM 892 N N . GLU A 1 118 ? -4.289 -13.518 17.172 1.00 63.69 118 GLU A N 1
ATOM 893 C CA . GLU A 1 118 ? -4.889 -13.635 18.502 1.00 63.69 118 GLU A CA 1
ATOM 894 C C . GLU A 1 118 ? -5.345 -12.280 19.067 1.00 63.69 118 GLU A C 1
ATOM 896 O O . GLU A 1 118 ? -6.432 -12.167 19.634 1.00 63.69 118 GLU A O 1
ATOM 901 N N . MET A 1 119 ? -4.575 -11.211 18.853 1.00 64.00 119 MET A N 1
ATOM 902 C CA . MET A 1 119 ? -4.970 -9.850 19.226 1.00 64.00 119 MET A CA 1
ATOM 903 C C . MET A 1 119 ? -6.158 -9.356 18.382 1.00 64.00 119 MET A C 1
ATOM 905 O O . MET A 1 119 ? -7.062 -8.696 18.907 1.00 64.00 119 MET A O 1
ATOM 909 N N . SER A 1 120 ? -6.194 -9.707 17.093 1.00 59.28 120 SER A N 1
ATOM 910 C CA . SER A 1 120 ? -7.313 -9.425 16.185 1.00 59.28 120 SER A CA 1
ATOM 911 C C . SER A 1 120 ? -8.571 -10.190 16.603 1.00 59.28 120 SER A C 1
ATOM 913 O O . SER A 1 120 ? -9.637 -9.587 16.720 1.00 59.28 120 SER A O 1
ATOM 915 N N . LYS A 1 121 ? -8.439 -11.464 17.001 1.00 58.50 121 LYS A N 1
ATOM 916 C CA . LYS A 1 121 ? -9.511 -12.261 17.624 1.00 58.50 121 LYS A CA 1
ATOM 917 C C . LYS A 1 121 ? -10.001 -11.711 18.958 1.00 58.50 121 LYS A C 1
ATOM 919 O O . LYS A 1 121 ? -11.029 -12.156 19.435 1.00 58.50 121 LYS A O 1
ATOM 924 N N . GLN A 1 122 ? -9.320 -10.765 19.598 1.00 67.75 122 GLN A N 1
ATOM 925 C CA . GLN A 1 122 ? -9.881 -10.068 20.762 1.00 67.75 122 GLN A CA 1
ATOM 926 C C . GLN A 1 122 ? -10.697 -8.830 20.357 1.00 67.75 122 GLN A C 1
ATOM 928 O O . GLN A 1 122 ? -11.379 -8.253 21.205 1.00 67.75 122 GLN A O 1
ATOM 933 N N . GLY A 1 123 ? -10.670 -8.442 19.077 1.00 65.31 123 GLY A N 1
ATOM 934 C CA . GLY A 1 123 ? -11.393 -7.305 18.498 1.00 65.31 123 GLY A CA 1
ATOM 935 C C . GLY A 1 123 ? -10.846 -5.937 18.900 1.00 65.31 123 GLY A C 1
ATOM 936 O O . GLY A 1 123 ? -11.531 -4.935 18.721 1.00 65.31 123 GLY A O 1
ATOM 937 N N . ARG A 1 124 ? -9.643 -5.893 19.486 1.00 72.31 124 ARG A N 1
ATOM 938 C CA . ARG A 1 124 ? -9.003 -4.660 19.982 1.00 72.31 124 ARG A CA 1
ATOM 939 C C . ARG A 1 124 ? -7.766 -4.256 19.185 1.00 72.31 124 ARG A C 1
ATOM 941 O O . ARG A 1 124 ? -7.222 -3.185 19.426 1.00 72.31 124 ARG A O 1
ATOM 948 N N . ALA A 1 125 ? -7.300 -5.114 18.280 1.00 76.12 125 ALA A N 1
ATOM 949 C CA . ALA A 1 125 ? -6.134 -4.833 17.460 1.00 76.12 125 ALA A CA 1
ATOM 950 C C . ALA A 1 125 ? -6.521 -4.079 16.193 1.00 76.12 125 ALA A C 1
ATOM 952 O O . ALA A 1 125 ? -7.449 -4.470 15.485 1.00 76.12 125 ALA A O 1
ATOM 953 N N . ILE A 1 126 ? -5.744 -3.049 15.882 1.00 79.00 126 ILE A N 1
ATOM 954 C CA . ILE A 1 126 ? -5.667 -2.494 14.537 1.00 79.00 126 ILE A CA 1
ATOM 955 C C . ILE A 1 126 ? -4.585 -3.288 13.809 1.00 79.00 126 ILE A C 1
ATOM 957 O O . ILE A 1 126 ? -3.452 -3.354 14.288 1.00 79.00 126 ILE A O 1
ATOM 961 N N . PHE A 1 127 ? -4.940 -3.919 12.690 1.00 81.56 127 PHE A N 1
ATOM 962 C CA . PHE A 1 127 ? -4.037 -4.805 11.961 1.00 81.56 127 PHE A CA 1
ATOM 963 C C . PHE A 1 127 ? -3.887 -4.405 10.493 1.00 81.56 127 PHE A C 1
ATOM 965 O O . PHE A 1 127 ? -4.872 -4.196 9.782 1.00 81.56 127 PHE A O 1
ATOM 972 N N . ALA A 1 128 ? -2.635 -4.376 10.040 1.00 80.00 128 ALA A N 1
ATOM 973 C CA . ALA A 1 128 ? -2.272 -4.363 8.636 1.00 80.00 128 ALA A CA 1
ATOM 974 C C . ALA A 1 128 ? -1.065 -5.271 8.373 1.00 80.00 128 ALA A C 1
ATOM 976 O O . ALA A 1 128 ? -0.248 -5.504 9.265 1.00 80.00 128 ALA A O 1
ATOM 977 N N . SER A 1 129 ? -0.952 -5.764 7.140 1.00 79.12 129 SER A N 1
ATOM 978 C CA . SER A 1 129 ? 0.143 -6.633 6.695 1.00 79.12 129 SER A CA 1
ATOM 979 C C . SER A 1 129 ? 0.662 -6.230 5.317 1.00 79.12 129 SER A C 1
ATOM 981 O O . SER A 1 129 ? -0.061 -5.641 4.520 1.00 79.12 129 SER A O 1
ATOM 983 N N . GLY A 1 130 ? 1.911 -6.574 4.998 1.00 72.25 130 GLY A N 1
ATOM 984 C CA . GLY A 1 130 ? 2.454 -6.393 3.647 1.00 72.25 130 GLY A CA 1
ATOM 985 C C . GLY A 1 130 ? 1.855 -7.354 2.608 1.00 72.25 130 GLY A C 1
ATOM 986 O O . GLY A 1 130 ? 1.856 -7.061 1.411 1.00 72.25 130 GLY A O 1
ATOM 987 N N . SER A 1 131 ? 1.316 -8.496 3.045 1.00 74.19 131 SER A N 1
ATOM 988 C CA . SER A 1 131 ? 0.655 -9.489 2.181 1.00 74.19 131 SER A CA 1
ATOM 989 C C . SER A 1 131 ? -0.851 -9.533 2.453 1.00 74.19 131 SER A C 1
ATOM 991 O O . SER A 1 131 ? -1.267 -9.193 3.560 1.00 74.19 131 SER A O 1
ATOM 993 N N . PRO A 1 132 ? -1.677 -9.921 1.465 1.00 74.81 132 PRO A N 1
ATOM 994 C CA . PRO A 1 132 ? -3.119 -10.007 1.663 1.00 74.81 132 PRO A CA 1
ATOM 995 C C . PRO A 1 132 ? -3.479 -11.112 2.669 1.00 74.81 132 PRO A C 1
ATOM 997 O O . PRO A 1 132 ? -2.840 -12.164 2.693 1.00 74.81 132 PRO A O 1
ATOM 1000 N N . PHE A 1 133 ? -4.514 -10.861 3.471 1.00 79.56 133 PHE A N 1
ATOM 1001 C CA . PHE A 1 133 ? -5.138 -11.814 4.392 1.00 79.56 133 PHE A CA 1
ATOM 1002 C C . PHE A 1 133 ? -6.641 -11.859 4.129 1.00 79.56 133 PHE A C 1
ATOM 1004 O O . PHE A 1 133 ? -7.247 -10.826 3.834 1.00 79.56 133 PHE A O 1
ATOM 1011 N N . ASP A 1 134 ? -7.236 -13.041 4.279 1.00 81.12 134 ASP A N 1
ATOM 1012 C CA . ASP A 1 134 ? -8.684 -13.200 4.167 1.00 81.12 134 ASP A CA 1
ATOM 1013 C C . ASP A 1 134 ? -9.413 -12.449 5.298 1.00 81.12 134 ASP A C 1
ATOM 1015 O O . ASP A 1 134 ? -8.880 -12.333 6.411 1.00 81.12 134 ASP A O 1
ATOM 1019 N N . PRO A 1 135 ? -10.637 -11.942 5.051 1.00 84.44 135 PRO A N 1
ATOM 1020 C CA . PRO A 1 135 ? -11.452 -11.337 6.095 1.00 84.44 135 PRO A CA 1
ATOM 1021 C C . PRO A 1 135 ? -11.712 -12.298 7.259 1.00 84.44 135 PRO A C 1
ATOM 1023 O O . PRO A 1 135 ? -11.924 -13.495 7.070 1.00 84.44 135 PRO A O 1
ATOM 1026 N N . VAL A 1 136 ? -11.754 -11.752 8.473 1.00 81.38 136 VAL A N 1
ATOM 1027 C CA . VAL A 1 136 ? -11.971 -12.517 9.706 1.00 81.38 136 VAL A CA 1
ATOM 1028 C C . VAL A 1 136 ? -13.332 -12.156 10.291 1.00 81.38 136 VAL A C 1
ATOM 1030 O O . VAL A 1 136 ? -13.592 -10.989 10.584 1.00 81.38 136 VAL A O 1
ATOM 1033 N N . ASP A 1 137 ? -14.202 -13.149 10.486 1.00 81.31 137 ASP A N 1
ATOM 1034 C CA . ASP A 1 137 ? -15.410 -12.982 11.300 1.00 81.31 137 ASP A CA 1
ATOM 1035 C C . ASP A 1 137 ? -15.041 -13.072 12.782 1.00 81.31 137 ASP A C 1
ATOM 1037 O O . ASP A 1 137 ? -14.448 -14.054 13.242 1.00 81.31 137 ASP A O 1
ATOM 1041 N N . TYR A 1 138 ? -15.399 -12.039 13.536 1.00 75.31 138 TYR A N 1
ATOM 1042 C CA . TYR A 1 138 ? -15.315 -12.056 14.981 1.00 75.31 138 TYR A CA 1
ATOM 1043 C C . TYR A 1 138 ? -16.555 -11.416 15.604 1.00 75.31 138 TYR A C 1
ATOM 1045 O O . TYR A 1 138 ? -16.863 -10.245 15.377 1.00 75.31 138 TYR A O 1
ATOM 1053 N N . LYS A 1 139 ? -17.258 -12.189 16.445 1.00 77.81 139 LYS A N 1
ATOM 1054 C CA . LYS A 1 139 ? -18.488 -11.771 17.145 1.00 77.81 139 LYS A CA 1
ATOM 1055 C C . LYS A 1 139 ? -19.567 -11.217 16.197 1.00 77.81 139 LYS A C 1
ATOM 1057 O O . LYS A 1 139 ? -20.268 -10.272 16.553 1.00 77.81 139 LYS A O 1
ATOM 1062 N N . GLY A 1 140 ? -19.703 -11.802 15.002 1.00 80.12 140 GLY A N 1
ATOM 1063 C CA . GLY A 1 140 ? -20.705 -11.393 14.012 1.00 80.12 140 GLY A CA 1
ATOM 1064 C C . GLY A 1 140 ? -20.357 -10.097 13.278 1.00 80.12 140 GLY A C 1
ATOM 1065 O O . GLY A 1 140 ? -21.202 -9.542 12.575 1.00 80.12 140 GLY A O 1
ATOM 1066 N N . LYS A 1 141 ? -19.125 -9.600 13.440 1.00 79.75 141 LYS A N 1
ATOM 1067 C CA . LYS A 1 141 ? -18.567 -8.493 12.669 1.00 79.75 141 LYS A CA 1
ATOM 1068 C C . LYS A 1 141 ? -17.415 -9.011 11.815 1.00 79.75 141 LYS A C 1
ATOM 1070 O O . LYS A 1 141 ? -16.497 -9.653 12.317 1.00 79.75 141 LYS A O 1
ATOM 1075 N N . VAL A 1 142 ? -17.456 -8.688 10.527 1.00 82.94 142 VAL A N 1
ATOM 1076 C CA . VAL A 1 142 ? -16.389 -9.021 9.580 1.00 82.94 142 VAL A CA 1
ATOM 1077 C C . VAL A 1 142 ? -15.338 -7.914 9.598 1.00 82.94 142 VAL A C 1
ATOM 1079 O O . VAL A 1 142 ? -15.658 -6.741 9.391 1.00 82.94 142 VAL A O 1
ATOM 1082 N N . TYR A 1 143 ? -14.087 -8.296 9.835 1.00 81.12 143 TYR A N 1
ATOM 1083 C CA . TYR A 1 143 ? -12.923 -7.418 9.817 1.00 81.12 143 TYR A CA 1
ATOM 1084 C C . TYR A 1 143 ? -12.068 -7.713 8.590 1.00 81.12 143 TYR A C 1
ATOM 1086 O O . TYR A 1 143 ? -11.817 -8.872 8.262 1.00 81.12 143 TYR A O 1
ATOM 1094 N N . THR A 1 144 ? -11.608 -6.664 7.914 1.00 83.12 144 THR A N 1
ATOM 1095 C CA . THR A 1 144 ? -10.711 -6.783 6.756 1.00 83.12 144 THR A CA 1
ATOM 1096 C C . THR A 1 144 ? -9.369 -6.155 7.101 1.00 83.12 144 THR A C 1
ATOM 1098 O O . THR A 1 144 ? -9.310 -4.974 7.441 1.00 83.12 144 THR A O 1
ATOM 1101 N N . ALA A 1 145 ? -8.297 -6.946 7.034 1.00 80.81 145 ALA A N 1
ATOM 1102 C CA . ALA A 1 145 ? -6.950 -6.460 7.303 1.00 80.81 145 ALA A CA 1
ATOM 1103 C C . ALA A 1 145 ? -6.511 -5.471 6.214 1.00 80.81 145 ALA A C 1
ATOM 1105 O O . ALA A 1 145 ? -6.657 -5.738 5.020 1.00 80.81 145 ALA A O 1
ATOM 1106 N N . GLY A 1 146 ? -5.953 -4.330 6.621 1.00 81.12 146 GLY A N 1
ATOM 1107 C CA . GLY A 1 146 ? -5.354 -3.391 5.675 1.00 81.12 146 GLY A CA 1
ATOM 1108 C C . GLY A 1 146 ? -4.072 -3.962 5.063 1.00 81.12 146 GLY A C 1
ATOM 1109 O O . GLY A 1 146 ? -3.334 -4.684 5.734 1.00 81.12 146 GLY A O 1
ATOM 1110 N N . GLN A 1 147 ? -3.773 -3.613 3.809 1.00 81.62 147 GLN A N 1
ATOM 1111 C CA . GLN A 1 147 ? -2.508 -4.000 3.187 1.00 81.62 147 GLN A CA 1
ATOM 1112 C C . GLN A 1 147 ? -1.526 -2.822 3.156 1.00 81.62 147 GLN A C 1
ATOM 1114 O O . GLN A 1 147 ? -1.721 -1.868 2.402 1.00 81.62 147 GLN A O 1
ATOM 1119 N N . ALA A 1 148 ? -0.444 -2.922 3.929 1.00 81.94 148 ALA A N 1
ATOM 1120 C CA . ALA A 1 148 ? 0.700 -2.014 3.884 1.00 81.94 148 ALA A CA 1
ATOM 1121 C C . ALA A 1 148 ? 1.542 -2.319 2.634 1.00 81.94 148 ALA A C 1
ATOM 1123 O O . ALA A 1 148 ? 2.579 -2.980 2.679 1.00 81.94 148 ALA A O 1
ATOM 1124 N N . ASN A 1 149 ? 1.020 -1.922 1.476 1.00 80.56 149 ASN A N 1
ATOM 1125 C CA . ASN A 1 149 ? 1.579 -2.269 0.178 1.00 80.56 149 ASN A CA 1
ATOM 1126 C C . ASN A 1 149 ? 2.204 -1.046 -0.498 1.00 80.56 149 ASN A C 1
ATOM 1128 O O . ASN A 1 149 ? 1.525 -0.054 -0.767 1.00 80.56 149 ASN A O 1
ATOM 1132 N N . ASN A 1 150 ? 3.482 -1.139 -0.864 1.00 77.12 150 ASN A N 1
ATOM 1133 C CA . ASN A 1 150 ? 4.186 -0.042 -1.527 1.00 77.12 150 ASN A CA 1
ATOM 1134 C C . ASN A 1 150 ? 3.580 0.348 -2.894 1.00 77.12 150 ASN A C 1
ATOM 1136 O O . ASN A 1 150 ? 3.915 1.410 -3.421 1.00 77.12 150 ASN A O 1
ATOM 1140 N N . ALA A 1 151 ? 2.673 -0.460 -3.459 1.00 77.12 151 ALA A N 1
ATOM 1141 C CA . ALA A 1 151 ? 1.876 -0.110 -4.637 1.00 77.12 151 ALA A CA 1
ATOM 1142 C C . ALA A 1 151 ? 1.054 1.187 -4.468 1.00 77.12 151 ALA A C 1
ATOM 1144 O O . ALA A 1 151 ? 0.710 1.810 -5.469 1.00 77.12 151 ALA A O 1
ATOM 1145 N N . TYR A 1 152 ? 0.777 1.624 -3.233 1.00 76.81 152 TYR A N 1
ATOM 1146 C CA . TYR A 1 152 ? 0.168 2.933 -2.969 1.00 76.81 152 TYR A CA 1
ATOM 1147 C C . TYR A 1 152 ? 1.120 4.117 -3.172 1.00 76.81 152 TYR A C 1
ATOM 1149 O O . TYR A 1 152 ? 0.665 5.217 -3.473 1.00 76.81 152 TYR A O 1
ATOM 1157 N N . ILE A 1 153 ? 2.422 3.901 -2.977 1.00 76.94 153 ILE A N 1
ATOM 1158 C CA . ILE A 1 153 ? 3.418 4.970 -2.854 1.00 76.94 153 ILE A CA 1
ATOM 1159 C C . ILE A 1 153 ? 4.217 5.105 -4.147 1.00 76.94 153 ILE A C 1
ATOM 1161 O O . ILE A 1 153 ? 4.243 6.174 -4.752 1.00 76.94 153 ILE A O 1
ATOM 1165 N N . PHE A 1 154 ? 4.839 4.012 -4.598 1.00 73.38 154 PHE A N 1
ATOM 1166 C CA . PHE A 1 154 ? 5.844 4.062 -5.661 1.00 73.38 154 PHE A CA 1
ATOM 1167 C C . PHE A 1 154 ? 5.327 4.625 -6.988 1.00 73.38 154 PHE A C 1
ATOM 1169 O O . PHE A 1 154 ? 5.916 5.589 -7.463 1.00 73.38 154 PHE A O 1
ATOM 1176 N N . PRO A 1 155 ? 4.201 4.148 -7.562 1.00 70.69 155 PRO A N 1
ATOM 1177 C CA . PRO A 1 155 ? 3.750 4.659 -8.859 1.00 70.69 155 PRO A CA 1
ATOM 1178 C C . PRO A 1 155 ? 3.445 6.158 -8.836 1.00 70.69 155 PRO A C 1
ATOM 1180 O O . PRO A 1 155 ? 3.382 6.802 -9.877 1.00 70.69 155 PRO A O 1
ATOM 1183 N N . VAL A 1 156 ? 3.191 6.696 -7.646 1.00 71.75 156 VAL A N 1
ATOM 1184 C CA . VAL A 1 156 ? 2.648 8.030 -7.457 1.00 71.75 156 VAL A CA 1
ATOM 1185 C C . VAL A 1 156 ? 3.720 9.051 -7.142 1.00 71.75 156 VAL A C 1
ATOM 1187 O O . VAL A 1 156 ? 3.676 10.163 -7.663 1.00 71.75 156 VAL A O 1
ATOM 1190 N N . PHE A 1 157 ? 4.684 8.650 -6.321 1.00 73.19 157 PHE A N 1
ATOM 1191 C CA . PHE A 1 157 ? 5.894 9.412 -6.079 1.00 73.19 157 PHE A CA 1
ATOM 1192 C C . PHE A 1 157 ? 6.599 9.700 -7.411 1.00 73.19 157 PHE A C 1
ATOM 1194 O O . PHE A 1 157 ? 6.864 10.849 -7.752 1.00 73.19 157 PHE A O 1
ATOM 1201 N N . ASP A 1 158 ? 6.773 8.656 -8.216 1.00 70.19 158 ASP A N 1
ATOM 1202 C CA . ASP A 1 158 ? 7.449 8.702 -9.511 1.00 70.19 158 ASP A CA 1
ATOM 1203 C C . ASP A 1 158 ? 6.704 9.580 -10.500 1.00 70.19 158 ASP A C 1
ATOM 1205 O O . ASP A 1 158 ? 7.279 10.460 -11.138 1.00 70.19 158 ASP A O 1
ATOM 1209 N N . PHE A 1 159 ? 5.393 9.362 -10.600 1.00 74.25 159 PHE A N 1
ATOM 1210 C CA . PHE A 1 159 ? 4.552 10.150 -11.480 1.00 74.25 159 PHE A CA 1
ATOM 1211 C C . PHE A 1 159 ? 4.572 11.628 -11.083 1.00 74.25 159 PHE A C 1
ATOM 1213 O O . PHE A 1 159 ? 4.687 12.473 -11.963 1.00 74.25 159 PHE A O 1
ATOM 1220 N N . GLY A 1 160 ? 4.536 11.936 -9.782 1.00 74.50 160 GLY A N 1
ATOM 1221 C CA . GLY A 1 160 ? 4.644 13.295 -9.255 1.00 74.50 160 GLY A CA 1
ATOM 1222 C C . GLY A 1 160 ? 5.963 13.984 -9.617 1.00 74.50 160 GLY A C 1
ATOM 1223 O O . GLY A 1 160 ? 5.937 15.129 -10.057 1.00 74.50 160 GLY A O 1
ATOM 1224 N N . LEU A 1 161 ? 7.093 13.279 -9.506 1.00 76.12 161 LEU A N 1
ATOM 1225 C CA . LEU A 1 161 ? 8.404 13.809 -9.902 1.00 76.12 161 LEU A CA 1
ATOM 1226 C C . LEU A 1 161 ? 8.529 14.030 -11.412 1.00 76.12 161 LEU A C 1
ATOM 1228 O O . LEU A 1 161 ? 9.114 15.021 -11.848 1.00 76.12 161 LEU A O 1
ATOM 1232 N N . VAL A 1 162 ? 7.991 13.104 -12.210 1.00 78.38 162 VAL A N 1
ATOM 1233 C CA . VAL A 1 162 ? 8.026 13.198 -13.675 1.00 78.38 162 VAL A CA 1
ATOM 1234 C C . VAL A 1 162 ? 7.203 14.388 -14.157 1.00 78.38 162 VAL A C 1
ATOM 1236 O O . VAL A 1 162 ? 7.678 15.148 -14.992 1.00 78.38 162 VAL A O 1
ATOM 1239 N N . ILE A 1 163 ? 5.986 14.582 -13.639 1.00 80.06 163 ILE A N 1
ATOM 1240 C CA . ILE A 1 163 ? 5.132 15.698 -14.077 1.00 80.06 163 ILE A CA 1
ATOM 1241 C C . ILE A 1 163 ? 5.609 17.062 -13.564 1.00 80.06 163 ILE A C 1
ATOM 1243 O O . ILE A 1 163 ? 5.182 18.078 -14.106 1.00 80.06 163 ILE A O 1
ATOM 1247 N N . SER A 1 164 ? 6.451 17.097 -12.527 1.00 80.56 164 SER A N 1
ATOM 1248 C CA . SER A 1 164 ? 7.046 18.331 -12.003 1.00 80.56 164 SER A CA 1
ATOM 1249 C C . SER A 1 164 ? 8.409 18.659 -12.619 1.00 80.56 164 SER A C 1
ATOM 1251 O O . SER A 1 164 ? 9.039 19.616 -12.179 1.00 80.56 164 SER A O 1
ATOM 1253 N N . ASP A 1 165 ? 8.899 17.854 -13.570 1.00 80.38 165 ASP A N 1
ATOM 1254 C CA . ASP A 1 165 ? 10.262 17.942 -14.116 1.00 80.38 165 ASP A CA 1
ATOM 1255 C C . ASP A 1 165 ? 11.343 17.999 -13.015 1.00 80.38 165 ASP A C 1
ATOM 1257 O O . ASP A 1 165 ? 12.344 18.716 -13.114 1.00 80.38 165 ASP A O 1
ATOM 1261 N N . ALA A 1 166 ? 11.154 17.237 -11.930 1.00 73.12 166 ALA A N 1
ATOM 1262 C CA . ALA A 1 166 ? 12.115 17.213 -10.834 1.00 73.12 166 ALA A CA 1
ATOM 1263 C C . ALA A 1 166 ? 13.442 16.589 -11.301 1.00 73.12 166 ALA A C 1
ATOM 1265 O O . ALA A 1 166 ? 13.517 15.411 -11.647 1.00 73.12 166 ALA A O 1
ATOM 1266 N N . ILE A 1 167 ? 14.520 17.376 -11.278 1.00 71.00 167 ILE A N 1
ATOM 1267 C CA . ILE A 1 167 ? 15.837 16.954 -11.787 1.00 71.00 167 ILE A CA 1
ATOM 1268 C C . ILE A 1 167 ? 16.717 16.246 -10.745 1.00 71.00 167 ILE A C 1
ATOM 1270 O O . ILE A 1 167 ? 17.768 15.707 -11.103 1.00 71.00 167 ILE A O 1
ATOM 1274 N N . ARG A 1 168 ? 16.345 16.271 -9.456 1.00 67.44 168 ARG A N 1
ATOM 1275 C CA . ARG A 1 168 ? 17.105 15.639 -8.364 1.00 67.44 168 ARG A CA 1
ATOM 1276 C C . ARG A 1 168 ? 16.204 15.155 -7.233 1.00 67.44 168 ARG A C 1
ATOM 1278 O O . ARG A 1 168 ? 15.350 15.890 -6.757 1.00 67.44 168 ARG A O 1
ATOM 1285 N N . VAL A 1 169 ? 16.517 13.965 -6.725 1.00 61.78 169 VAL A N 1
ATOM 1286 C CA . VAL A 1 169 ? 16.055 13.447 -5.432 1.00 61.78 169 VAL A CA 1
ATOM 1287 C C . VAL A 1 169 ? 17.304 13.316 -4.558 1.00 61.78 169 VAL A C 1
ATOM 1289 O O . VAL A 1 169 ? 18.057 12.357 -4.698 1.00 61.78 169 VAL A O 1
ATOM 1292 N N . HIS A 1 170 ? 17.627 14.328 -3.747 1.00 53.97 170 HIS A N 1
ATOM 1293 C CA . HIS A 1 170 ? 18.851 14.292 -2.934 1.00 53.97 170 HIS A CA 1
ATOM 1294 C C . HIS A 1 170 ? 18.671 13.402 -1.693 1.00 53.97 170 HIS A C 1
ATOM 1296 O O . HIS A 1 170 ? 17.726 13.581 -0.929 1.00 53.97 170 HIS A O 1
ATOM 1302 N N . ASP A 1 171 ? 19.636 12.507 -1.453 1.00 43.47 171 ASP A N 1
ATOM 1303 C CA . ASP A 1 171 ? 19.662 11.569 -0.316 1.00 43.47 171 ASP A CA 1
ATOM 1304 C C . ASP A 1 171 ? 19.785 12.233 1.073 1.00 43.47 171 ASP A C 1
ATOM 1306 O O . ASP A 1 171 ? 19.536 11.572 2.080 1.00 43.47 171 ASP A O 1
ATOM 1310 N N . GLU A 1 172 ? 20.148 13.519 1.129 1.00 44.97 172 GLU A N 1
ATOM 1311 C CA . GLU A 1 172 ? 20.315 14.313 2.362 1.00 44.97 172 GLU A CA 1
ATOM 1312 C C . GLU A 1 172 ? 19.275 15.444 2.505 1.00 44.97 172 GLU A C 1
ATOM 1314 O O . GLU A 1 172 ? 19.395 16.287 3.391 1.00 44.97 172 GLU A O 1
ATOM 1319 N N . MET A 1 173 ? 18.261 15.504 1.632 1.00 43.53 173 MET A N 1
ATOM 1320 C CA . MET A 1 173 ? 17.404 16.686 1.490 1.00 43.53 173 MET A CA 1
ATOM 1321 C C . MET A 1 173 ? 15.976 16.458 2.022 1.00 43.53 173 MET A C 1
ATOM 1323 O O . MET A 1 173 ? 15.425 15.368 1.838 1.00 43.53 173 MET A O 1
ATOM 1327 N N . PRO A 1 174 ? 15.344 17.496 2.610 1.00 49.34 174 PRO A N 1
ATOM 1328 C CA . PRO A 1 174 ? 13.944 17.497 3.034 1.00 49.34 174 PRO A CA 1
ATOM 1329 C C . PRO A 1 174 ? 12.973 16.974 1.974 1.00 49.34 174 PRO A C 1
ATOM 1331 O O . PRO A 1 174 ? 12.014 16.331 2.343 1.00 49.34 174 PRO A O 1
ATOM 1334 N N . LEU A 1 175 ? 13.262 17.095 0.671 1.00 51.41 175 LEU A N 1
ATOM 1335 C CA . LEU A 1 175 ? 12.394 16.624 -0.416 1.00 51.41 175 LEU A CA 1
ATOM 1336 C C . LEU A 1 175 ? 11.947 15.159 -0.279 1.00 51.41 175 LEU A C 1
ATOM 1338 O O . LEU A 1 175 ? 10.761 14.890 -0.386 1.00 51.41 175 LEU A O 1
ATOM 1342 N N . ALA A 1 176 ? 12.836 14.197 -0.015 1.00 57.25 176 ALA A N 1
ATOM 1343 C CA . ALA A 1 176 ? 12.407 12.795 0.091 1.00 57.25 176 ALA A CA 1
ATOM 1344 C C . ALA A 1 176 ? 11.529 12.558 1.331 1.00 57.25 176 ALA A C 1
ATOM 1346 O O . ALA A 1 176 ? 10.559 11.804 1.270 1.00 57.25 176 ALA A O 1
ATOM 1347 N N . THR A 1 177 ? 11.853 13.222 2.440 1.00 63.97 177 THR A N 1
ATOM 1348 C CA . THR A 1 177 ? 11.111 13.137 3.702 1.00 63.97 177 THR A CA 1
ATOM 1349 C C . THR A 1 177 ? 9.778 13.876 3.611 1.00 63.97 177 THR A C 1
ATOM 1351 O O . THR A 1 177 ? 8.746 13.284 3.889 1.00 63.97 177 THR A O 1
ATOM 1354 N N . ASP A 1 178 ? 9.774 15.118 3.145 1.00 68.88 178 ASP A N 1
ATOM 1355 C CA . ASP A 1 178 ? 8.616 15.997 2.990 1.00 68.88 178 ASP A CA 1
ATOM 1356 C C . ASP A 1 178 ? 7.657 15.472 1.928 1.00 68.88 178 ASP A C 1
ATOM 1358 O O . ASP A 1 178 ? 6.451 15.464 2.149 1.00 68.88 178 ASP A O 1
ATOM 1362 N N . VAL A 1 179 ? 8.165 14.959 0.803 1.00 67.56 179 VAL A N 1
ATOM 1363 C CA . VAL A 1 179 ? 7.324 14.295 -0.201 1.00 67.56 179 VAL A CA 1
ATOM 1364 C C . VAL A 1 179 ? 6.768 12.984 0.353 1.00 67.56 179 VAL A C 1
ATOM 1366 O O . VAL A 1 179 ? 5.612 12.658 0.083 1.00 67.56 179 VAL A O 1
ATOM 1369 N N . SER A 1 180 ? 7.532 12.238 1.161 1.00 70.88 180 SER A N 1
ATOM 1370 C CA . SER A 1 180 ? 7.012 11.038 1.834 1.00 70.88 180 SER A CA 1
ATOM 1371 C C . SER A 1 180 ? 5.949 11.379 2.880 1.00 70.88 180 SER A C 1
ATOM 1373 O O . SER A 1 180 ? 4.952 10.664 2.972 1.00 70.88 180 SER A O 1
ATOM 1375 N N . ILE A 1 181 ? 6.118 12.466 3.637 1.00 76.00 181 ILE A N 1
ATOM 1376 C CA . ILE A 1 181 ? 5.137 12.962 4.612 1.00 76.00 181 ILE A CA 1
ATOM 1377 C C . ILE A 1 181 ? 3.879 13.426 3.882 1.00 76.00 181 ILE A C 1
ATOM 1379 O O . ILE A 1 181 ? 2.795 12.952 4.199 1.00 76.00 181 ILE A O 1
ATOM 1383 N N . GLU A 1 182 ? 4.012 14.253 2.847 1.00 82.19 182 GLU A N 1
ATOM 1384 C CA . GLU A 1 182 ? 2.877 14.718 2.046 1.00 82.19 182 GLU A CA 1
ATOM 1385 C C . GLU A 1 182 ? 2.137 13.536 1.404 1.00 82.19 182 GLU A C 1
ATOM 1387 O O . GLU A 1 182 ? 0.911 13.461 1.446 1.00 82.19 182 GLU A O 1
ATOM 1392 N N . THR A 1 183 ? 2.872 12.558 0.866 1.00 78.12 183 THR A N 1
ATOM 1393 C CA . THR A 1 183 ? 2.287 11.317 0.339 1.00 78.12 183 THR A CA 1
ATOM 1394 C C . THR A 1 183 ? 1.534 10.557 1.427 1.00 78.12 183 THR A C 1
ATOM 1396 O O . THR A 1 183 ? 0.442 10.038 1.184 1.00 78.12 183 THR A O 1
ATOM 1399 N N . THR A 1 184 ? 2.105 10.511 2.631 1.00 82.31 184 THR A N 1
ATOM 1400 C CA . THR A 1 184 ? 1.511 9.839 3.783 1.00 82.31 184 THR A CA 1
ATOM 1401 C C . THR A 1 184 ? 0.195 10.495 4.176 1.00 82.31 184 THR A C 1
ATOM 1403 O O . THR A 1 184 ? -0.826 9.815 4.288 1.00 82.31 184 THR A O 1
ATOM 1406 N N . GLU A 1 185 ? 0.199 11.811 4.346 1.00 85.38 185 GLU A N 1
ATOM 1407 C CA . GLU A 1 185 ? -0.979 12.589 4.720 1.00 85.38 185 GLU A CA 1
ATOM 1408 C C . GLU A 1 185 ? -2.061 12.519 3.642 1.00 85.38 185 GLU A C 1
ATOM 1410 O O . GLU A 1 185 ? -3.230 12.264 3.948 1.00 85.38 185 GLU A O 1
ATOM 1415 N N . ALA A 1 186 ? -1.672 12.659 2.373 1.00 86.62 186 ALA A N 1
ATOM 1416 C CA . ALA A 1 186 ? -2.586 12.577 1.244 1.00 86.62 186 ALA A CA 1
ATOM 1417 C C . ALA A 1 186 ? -3.250 11.197 1.153 1.00 86.62 186 ALA A C 1
ATOM 1419 O O . ALA A 1 186 ? -4.462 11.131 0.936 1.00 86.62 186 ALA A O 1
ATOM 1420 N N . LEU A 1 187 ? -2.503 10.105 1.369 1.00 88.12 187 LEU A N 1
ATOM 1421 C CA . LEU A 1 187 ? -3.047 8.745 1.372 1.00 88.12 187 LEU A CA 1
ATOM 1422 C C . LEU A 1 187 ? -3.910 8.463 2.607 1.00 88.12 187 LEU A C 1
ATOM 1424 O O . LEU A 1 187 ? -5.020 7.946 2.468 1.00 88.12 187 LEU A O 1
ATOM 1428 N N . ALA A 1 188 ? -3.450 8.841 3.802 1.00 88.19 188 ALA A N 1
ATOM 1429 C CA . ALA A 1 188 ? -4.222 8.707 5.037 1.00 88.19 188 ALA A CA 1
ATOM 1430 C C . ALA A 1 188 ? -5.543 9.494 4.953 1.00 88.19 188 ALA A C 1
ATOM 1432 O O . ALA A 1 188 ? -6.572 9.058 5.480 1.00 88.19 188 ALA A O 1
ATOM 1433 N N . GLY A 1 189 ? -5.548 10.633 4.254 1.00 89.44 189 GLY A N 1
ATOM 1434 C CA . GLY A 1 189 ? -6.736 11.431 3.942 1.00 89.44 189 GLY A CA 1
ATOM 1435 C C . GLY A 1 189 ? -7.770 10.724 3.056 1.00 89.44 189 GLY A C 1
ATOM 1436 O O . GLY A 1 189 ? -8.939 11.096 3.089 1.00 89.44 189 GLY A O 1
ATOM 1437 N N . GLN A 1 190 ? -7.387 9.678 2.316 1.00 90.56 190 GLN A N 1
ATOM 1438 C CA . GLN A 1 190 ? -8.315 8.880 1.498 1.00 90.56 190 GLN A CA 1
ATOM 1439 C C . GLN A 1 190 ? -9.041 7.787 2.300 1.00 90.56 190 GLN A C 1
ATOM 1441 O O . GLN A 1 190 ? -9.911 7.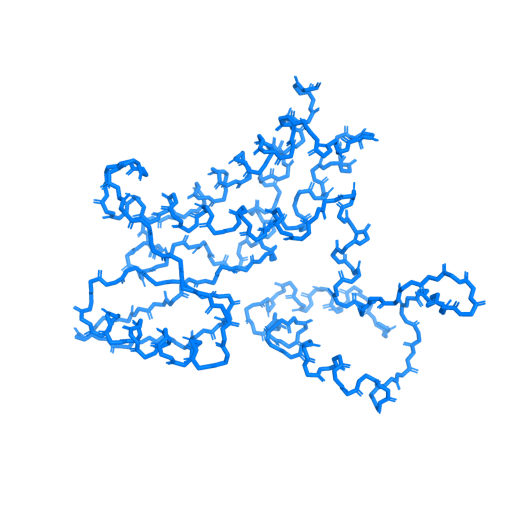095 1.763 1.00 90.56 190 GLN A O 1
ATOM 1446 N N . VAL A 1 191 ? -8.700 7.602 3.580 1.00 91.06 191 VAL A N 1
ATOM 1447 C CA . VAL A 1 191 ? -9.348 6.609 4.442 1.00 91.06 191 VAL A CA 1
ATOM 1448 C C . VAL A 1 191 ? -10.609 7.204 5.068 1.00 91.06 191 VAL A C 1
ATOM 1450 O O . VAL A 1 191 ? -10.539 8.016 5.989 1.00 91.06 191 VAL A O 1
ATOM 1453 N N . MET A 1 192 ? -11.758 6.779 4.542 1.00 90.94 192 MET A N 1
ATOM 1454 C CA . MET A 1 192 ? -13.099 7.157 4.983 1.00 90.94 192 MET A CA 1
ATOM 1455 C C . MET A 1 192 ? -13.528 6.409 6.251 1.00 90.94 192 MET A C 1
ATOM 1457 O O . MET A 1 192 ? -13.037 5.320 6.552 1.00 90.94 192 MET A O 1
ATOM 1461 N N . GLU A 1 193 ? -14.511 6.960 6.961 1.00 89.50 193 GLU A N 1
ATOM 1462 C CA . GLU A 1 193 ? -15.056 6.378 8.196 1.00 89.50 193 GLU A CA 1
ATOM 1463 C C . GLU A 1 193 ? -15.654 4.975 7.979 1.00 89.50 193 GLU A C 1
ATOM 1465 O O . GLU A 1 193 ? -15.524 4.097 8.829 1.00 89.50 193 GLU A O 1
ATOM 1470 N N . GLU A 1 194 ? -16.203 4.706 6.791 1.00 90.12 194 GLU A N 1
ATOM 1471 C CA . GLU A 1 194 ? -16.669 3.370 6.392 1.00 90.12 194 GLU A CA 1
ATOM 1472 C C . GLU A 1 194 ? -15.543 2.327 6.289 1.00 90.12 194 GLU A C 1
ATOM 1474 O O . GLU A 1 194 ? -15.766 1.146 6.567 1.00 90.12 194 GLU A O 1
ATOM 1479 N N . HIS A 1 195 ? -14.326 2.744 5.919 1.00 89.69 195 HIS A N 1
ATOM 1480 C CA . HIS A 1 195 ? -13.154 1.868 5.884 1.00 89.69 195 HIS A CA 1
ATOM 1481 C C . HIS A 1 195 ? -12.710 1.556 7.317 1.00 89.69 195 HIS A C 1
ATOM 1483 O O . HIS A 1 195 ? -12.534 0.391 7.685 1.00 89.69 195 HIS A O 1
ATOM 1489 N N . LEU A 1 196 ? -12.630 2.596 8.152 1.00 86.12 196 LEU A N 1
ATOM 1490 C CA . LEU A 1 196 ? -12.278 2.490 9.567 1.00 86.12 196 LEU A CA 1
ATOM 1491 C C . LEU A 1 196 ? -13.255 1.585 10.329 1.00 86.12 196 LEU A C 1
ATOM 1493 O O . LEU A 1 196 ? -12.834 0.742 11.123 1.00 86.12 196 LEU A O 1
ATOM 1497 N N . ALA A 1 197 ? -14.554 1.674 10.029 1.00 84.88 197 ALA A N 1
ATOM 1498 C CA . ALA A 1 197 ? -15.581 0.822 10.623 1.00 84.88 197 ALA A CA 1
ATOM 1499 C C . ALA A 1 197 ? -15.352 -0.677 10.351 1.00 84.88 197 ALA A C 1
ATOM 1501 O O . ALA A 1 197 ? -15.706 -1.507 11.196 1.00 84.88 197 ALA A O 1
ATOM 1502 N N . LYS A 1 198 ? -14.725 -1.024 9.217 1.00 83.19 198 LYS A N 1
ATOM 1503 C CA . LYS A 1 198 ? -14.332 -2.395 8.830 1.00 83.19 198 LYS A CA 1
ATOM 1504 C C . LYS A 1 198 ? -12.945 -2.807 9.350 1.00 83.19 198 LYS A C 1
ATOM 1506 O O . LYS A 1 198 ? -12.509 -3.929 9.097 1.00 83.19 198 LYS A O 1
ATOM 1511 N N . GLY A 1 199 ? -12.264 -1.923 10.084 1.00 81.25 199 GLY A N 1
ATOM 1512 C CA . GLY A 1 199 ? -10.903 -2.129 10.586 1.00 81.25 199 GLY A CA 1
ATOM 1513 C C . GLY A 1 199 ? -9.805 -1.825 9.564 1.00 81.25 199 GLY A C 1
ATOM 1514 O O . GLY A 1 199 ? -8.643 -2.134 9.817 1.00 81.25 199 GLY A O 1
ATOM 1515 N N . MET A 1 200 ? -10.147 -1.219 8.424 1.00 85.25 200 MET A N 1
ATOM 1516 C CA . MET A 1 200 ? -9.189 -0.909 7.369 1.00 85.25 200 MET A CA 1
ATOM 1517 C C . MET A 1 200 ? -8.511 0.434 7.638 1.00 85.25 200 MET A C 1
ATOM 1519 O O . MET A 1 200 ? -9.172 1.467 7.703 1.00 85.25 200 MET A O 1
ATOM 1523 N N . ILE A 1 201 ? -7.182 0.423 7.726 1.00 87.75 201 ILE A N 1
ATOM 1524 C CA . ILE A 1 201 ? -6.348 1.632 7.865 1.00 87.75 201 ILE A CA 1
ATOM 1525 C C . ILE A 1 201 ? -5.688 2.073 6.550 1.00 87.75 201 ILE A C 1
ATOM 1527 O O . ILE A 1 201 ? -4.868 2.983 6.534 1.00 87.75 201 ILE A O 1
ATOM 1531 N N . TYR A 1 202 ? -6.062 1.434 5.445 1.00 89.94 202 TYR A N 1
ATOM 1532 C CA . TYR A 1 202 ? -5.706 1.823 4.083 1.00 89.94 202 TYR A CA 1
ATOM 1533 C C . TYR A 1 202 ? -6.985 1.850 3.238 1.00 89.94 202 TYR A C 1
ATOM 1535 O O . TYR A 1 202 ? -7.913 1.084 3.525 1.00 89.94 202 TYR A O 1
ATOM 1543 N N . PRO A 1 203 ? -7.073 2.721 2.219 1.00 89.50 203 PRO A N 1
ATOM 1544 C CA . PRO A 1 203 ? -8.216 2.728 1.311 1.00 89.50 203 PRO A CA 1
ATOM 1545 C C . PRO A 1 203 ? -8.224 1.460 0.436 1.00 89.50 203 PRO A C 1
ATOM 1547 O O . PRO A 1 203 ? -7.201 0.792 0.330 1.00 89.50 203 PRO A O 1
ATOM 1550 N N . PRO A 1 204 ? -9.349 1.104 -0.204 1.00 87.38 204 PRO A N 1
ATOM 1551 C CA . PRO A 1 204 ? -9.399 -0.022 -1.133 1.00 87.38 204 PRO A CA 1
ATOM 1552 C C . PRO A 1 204 ? -8.673 0.281 -2.454 1.00 87.38 204 PRO A C 1
ATOM 1554 O O . PRO A 1 204 ? -8.667 1.418 -2.943 1.00 87.38 204 PRO A O 1
ATOM 1557 N N . PHE A 1 205 ? -8.125 -0.762 -3.085 1.00 82.25 205 PHE A N 1
ATOM 1558 C CA . PHE A 1 205 ? -7.403 -0.642 -4.359 1.00 82.25 205 PHE A CA 1
ATOM 1559 C C . PHE A 1 205 ? -8.312 -0.297 -5.543 1.00 82.25 205 PHE A C 1
ATOM 1561 O O . PHE A 1 205 ? -7.828 0.244 -6.536 1.00 82.25 205 PHE A O 1
ATOM 1568 N N . THR A 1 206 ? -9.623 -0.524 -5.446 1.00 81.75 206 THR A N 1
ATOM 1569 C CA . THR A 1 206 ? -10.602 -0.112 -6.472 1.00 81.75 206 THR A CA 1
ATOM 1570 C C . THR A 1 206 ? -10.496 1.368 -6.854 1.00 81.75 206 THR A C 1
ATOM 1572 O O . THR A 1 206 ? -10.712 1.730 -8.009 1.00 81.75 206 THR A O 1
ATOM 1575 N N . ASN A 1 207 ? -10.080 2.226 -5.917 1.00 78.88 207 ASN A N 1
ATOM 1576 C CA . ASN A 1 207 ? -9.911 3.663 -6.137 1.00 78.88 207 ASN A CA 1
ATOM 1577 C C . ASN A 1 207 ? -8.457 4.090 -6.390 1.00 78.88 207 ASN A C 1
ATOM 1579 O O . ASN A 1 207 ? -8.173 5.294 -6.422 1.00 78.88 207 ASN A O 1
ATOM 1583 N N . ILE A 1 208 ? -7.537 3.142 -6.610 1.00 80.88 208 ILE A N 1
ATOM 1584 C CA . ILE A 1 208 ? -6.094 3.408 -6.624 1.00 80.88 208 ILE A CA 1
ATOM 1585 C C . ILE A 1 208 ? -5.707 4.514 -7.602 1.00 80.88 208 ILE A C 1
ATOM 1587 O O . ILE A 1 208 ? -4.944 5.388 -7.230 1.00 80.88 208 ILE A O 1
ATOM 1591 N N . ARG A 1 209 ? -6.292 4.589 -8.807 1.00 80.94 209 ARG A N 1
ATOM 1592 C CA . ARG A 1 209 ? -5.918 5.647 -9.765 1.00 80.94 209 ARG A CA 1
ATOM 1593 C C . ARG A 1 209 ? -6.312 7.050 -9.312 1.00 80.94 209 ARG A C 1
ATOM 1595 O O . ARG A 1 209 ? -5.593 8.003 -9.597 1.00 80.94 209 ARG A O 1
ATOM 1602 N N . LYS A 1 210 ? -7.464 7.191 -8.649 1.00 83.75 210 LYS A N 1
ATOM 1603 C CA . LYS A 1 210 ? -7.926 8.485 -8.128 1.00 83.75 210 LYS A CA 1
ATOM 1604 C C . LYS A 1 210 ? -7.042 8.920 -6.962 1.00 83.75 210 LYS A C 1
ATOM 1606 O O . LYS A 1 210 ? -6.628 10.074 -6.910 1.00 83.75 210 LYS A O 1
ATOM 1611 N N . ILE A 1 211 ? -6.712 7.966 -6.092 1.00 83.81 211 ILE A N 1
ATOM 1612 C CA . ILE A 1 211 ? -5.764 8.131 -4.988 1.00 83.81 211 ILE A CA 1
ATOM 1613 C C . ILE A 1 211 ? -4.394 8.550 -5.538 1.00 83.81 211 ILE A C 1
ATOM 1615 O O . ILE A 1 211 ? -3.847 9.562 -5.108 1.00 83.81 211 ILE A O 1
ATOM 1619 N N . SER A 1 212 ? -3.893 7.850 -6.560 1.00 82.00 212 SER A N 1
ATOM 1620 C CA . SER A 1 212 ? -2.636 8.168 -7.236 1.00 82.00 212 SER A CA 1
ATOM 1621 C C . SER A 1 212 ? -2.648 9.567 -7.845 1.00 82.00 212 SER A C 1
ATOM 1623 O O . SER A 1 212 ? -1.733 10.338 -7.605 1.00 82.00 212 SER A O 1
ATOM 1625 N N . ALA A 1 213 ? -3.686 9.951 -8.588 1.00 82.94 213 ALA A N 1
ATOM 1626 C CA . ALA A 1 213 ? -3.750 11.290 -9.179 1.00 82.94 213 ALA A CA 1
ATOM 1627 C C . ALA A 1 213 ? -3.740 12.400 -8.111 1.00 82.94 213 ALA A C 1
ATOM 1629 O O . ALA A 1 213 ? -3.058 13.414 -8.271 1.00 82.94 213 ALA A O 1
ATOM 1630 N N . HIS A 1 214 ? -4.469 12.197 -7.010 1.00 85.69 214 HIS A N 1
ATOM 1631 C CA . HIS A 1 214 ? -4.511 13.144 -5.900 1.00 85.69 214 HIS A CA 1
ATOM 1632 C C . HIS A 1 214 ? -3.138 13.309 -5.243 1.00 85.69 214 HIS A C 1
ATOM 1634 O O . HIS A 1 214 ? -2.625 14.423 -5.157 1.00 85.69 214 HIS A O 1
ATOM 1640 N N . ILE A 1 215 ? -2.527 12.196 -4.836 1.00 83.75 215 ILE A N 1
ATOM 1641 C CA . ILE A 1 215 ? -1.209 12.185 -4.200 1.00 83.75 215 ILE A CA 1
ATOM 1642 C C . ILE A 1 215 ? -0.149 12.750 -5.159 1.00 83.75 215 ILE A C 1
ATOM 1644 O O . ILE A 1 215 ? 0.625 13.604 -4.748 1.00 83.75 215 ILE A O 1
ATOM 1648 N N . ALA A 1 216 ? -0.140 12.372 -6.443 1.00 81.88 216 ALA A N 1
ATOM 1649 C CA . ALA A 1 216 ? 0.846 12.873 -7.407 1.00 81.88 216 ALA A CA 1
ATOM 1650 C C . ALA A 1 216 ? 0.770 14.392 -7.582 1.00 81.88 216 ALA A C 1
ATOM 1652 O O . ALA A 1 216 ? 1.798 15.048 -7.704 1.00 81.88 216 ALA A O 1
ATOM 1653 N N . THR A 1 217 ? -0.439 14.959 -7.545 1.00 85.75 217 THR A N 1
ATOM 1654 C CA . THR A 1 217 ? -0.627 16.416 -7.592 1.00 85.75 217 THR A CA 1
ATOM 1655 C C . THR A 1 217 ? 0.012 17.087 -6.374 1.00 85.75 217 THR A C 1
ATOM 1657 O O . THR A 1 217 ? 0.643 18.132 -6.506 1.00 85.75 217 THR A O 1
ATOM 1660 N N . LYS A 1 218 ? -0.115 16.476 -5.189 1.00 84.88 218 LYS A N 1
ATOM 1661 C CA . LYS A 1 218 ? 0.510 16.974 -3.957 1.00 84.88 218 LYS A CA 1
ATOM 1662 C C . LYS A 1 218 ? 2.033 16.842 -3.978 1.00 84.88 218 LYS A C 1
ATOM 1664 O O . LYS A 1 218 ? 2.723 17.796 -3.637 1.00 84.88 218 LYS A O 1
ATOM 1669 N N . VAL A 1 219 ? 2.544 15.702 -4.444 1.00 80.44 219 VAL A N 1
ATOM 1670 C CA . VAL A 1 219 ? 3.982 15.462 -4.647 1.00 80.44 219 VAL A CA 1
ATOM 1671 C C . VAL A 1 219 ? 4.571 16.499 -5.602 1.00 80.44 219 VAL A C 1
ATOM 1673 O O . VAL A 1 219 ? 5.569 17.129 -5.269 1.00 80.44 219 VAL A O 1
ATOM 1676 N N . ALA A 1 220 ? 3.932 16.721 -6.753 1.00 83.00 220 ALA A N 1
ATOM 1677 C CA . ALA A 1 220 ? 4.385 17.699 -7.736 1.00 83.00 220 ALA A CA 1
ATOM 1678 C C . ALA A 1 220 ? 4.374 19.127 -7.171 1.00 83.00 220 ALA A C 1
ATOM 1680 O O . ALA A 1 220 ? 5.340 19.862 -7.351 1.00 83.00 220 ALA A O 1
ATOM 1681 N N . ALA A 1 221 ? 3.321 19.512 -6.440 1.00 84.50 221 ALA A N 1
ATOM 1682 C CA . ALA A 1 221 ? 3.264 20.811 -5.771 1.00 84.50 221 ALA A CA 1
ATOM 1683 C C . ALA A 1 221 ? 4.416 20.985 -4.768 1.00 84.50 221 ALA A C 1
ATOM 1685 O O . ALA A 1 221 ? 5.107 21.999 -4.806 1.00 84.50 221 ALA A O 1
ATOM 1686 N N . LYS A 1 222 ? 4.681 19.968 -3.937 1.00 80.25 222 LYS A N 1
ATOM 1687 C CA . LYS A 1 222 ? 5.802 19.977 -2.989 1.00 80.25 222 LYS A CA 1
ATOM 1688 C C . LYS A 1 222 ? 7.158 20.049 -3.698 1.00 80.25 222 LYS A C 1
ATOM 1690 O O . LYS A 1 222 ? 8.049 20.739 -3.220 1.00 80.25 222 LYS A O 1
ATOM 1695 N N . ALA A 1 223 ? 7.308 19.378 -4.839 1.00 77.44 223 ALA A N 1
ATOM 1696 C CA . ALA A 1 223 ? 8.530 19.431 -5.638 1.00 77.44 223 ALA A CA 1
ATOM 1697 C C . ALA A 1 223 ? 8.805 20.826 -6.229 1.00 77.44 223 ALA A C 1
ATOM 1699 O O . ALA A 1 223 ? 9.965 21.165 -6.410 1.00 77.44 223 ALA A O 1
ATOM 1700 N N . TYR A 1 224 ? 7.773 21.637 -6.498 1.00 77.31 224 TYR A N 1
ATOM 1701 C CA . TYR A 1 224 ? 7.939 23.037 -6.918 1.00 77.31 224 TYR A CA 1
ATOM 1702 C C . TYR A 1 224 ? 8.262 24.000 -5.766 1.00 77.31 224 TYR A C 1
ATOM 1704 O O . TYR A 1 224 ? 8.791 25.082 -6.012 1.00 77.31 224 TYR A O 1
ATOM 1712 N N . GLU A 1 225 ? 7.896 23.657 -4.529 1.00 75.25 225 GLU A N 1
ATOM 1713 C CA . GLU A 1 225 ? 8.178 24.480 -3.343 1.00 75.25 225 GLU A CA 1
ATOM 1714 C C . GLU A 1 225 ? 9.647 24.408 -2.894 1.00 75.25 225 GLU A C 1
ATOM 1716 O O . GLU A 1 225 ? 10.086 25.263 -2.121 1.00 75.25 225 GLU A O 1
ATOM 1721 N N . LEU A 1 226 ? 10.380 23.387 -3.345 1.00 65.88 226 LEU A N 1
ATOM 1722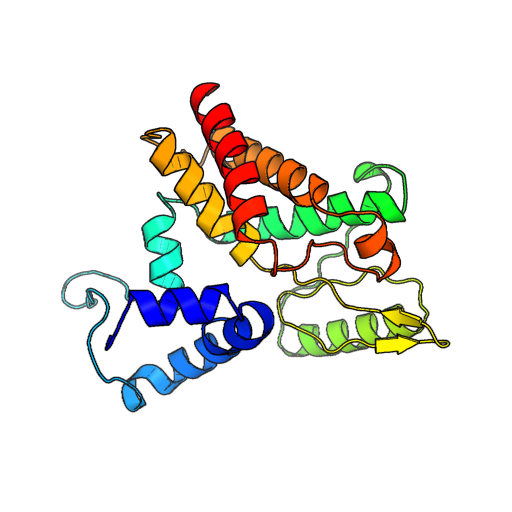 C CA . LEU A 1 226 ? 11.735 23.032 -2.914 1.00 65.88 226 LEU A CA 1
ATOM 1723 C C . LEU A 1 226 ? 12.783 23.348 -3.987 1.00 65.88 226 LEU A C 1
ATOM 1725 O O . LEU A 1 226 ? 13.906 23.727 -3.581 1.00 65.88 226 LEU A O 1
#

InterPro domains:
  IPR001891 Malic oxidoreductase [PIRSF000106] (1-225)
  IPR012301 Malic enzyme, N-terminal domain [PF00390] (1-51)
  IPR012301 Malic enzyme, N-terminal domain [SM01274] (1-98)
  IPR012302 Malic enzyme, NAD-binding [PF03949] (122-224)
  IPR012302 Malic enzyme, NAD-binding [SM00919] (74-224)
  IPR036291 NAD(P)-binding domain superfamily [SSF51735] (74-225)
  IPR037062 Malic enzyme, N-terminal domain superfamily [G3DSA:3.40.50.10380] (1-52)
  IPR046346 Aminoacid dehydrogenase-like, N-terminal domain superfamily [SSF53223] (2-73)